Protein AF-A0A8J9SN87-F1 (afdb_monomer)

Nearest PDB structures (foldseek):
  5gtm-assembly2_B  TM=3.147E-01  e=4.639E+00  Homo sapiens

Secondary structure (DSSP, 8-state):
-HHHHHHHHHHHHHHHHHHHHHHHHHHHHHHHHHHHHHS-HHHHHHHS--HHHHHHHHHHTT--HHHHHHHHHHHHHHHTHHHHHHHHHHHHHHHHHHHHHHHHHHHHHHHHHT------HHHHHHHHHHHHHHHHHHHHHHHHHHHHHHHHHHHH-TTHHHHHHHHHHHHHHHHHHHHHHHT--

Foldseek 3Di:
DVVVVVVVCVVVVVVVVVVLVVQLVVQLVVVLVVCVVVDDPVLSCLQQPDQLVVQVVCVVVVDDLLVSLVVLLSSLLNPCVSSLVSSLVSVLVVLVVVLVVVVVVVVVVCVVVVDPDPPPVVVSVVLSVVLSVLSNVLSVQLSNQLSNQLSVLSSVPRRVRSVVRSVVRNVVSCVVSVVVNVPRD

pLDDT: mean 88.78, std 11.04, range [32.28, 97.31]

Organism: Phaeodactylum tricornutum (NCBI:txid2850)

Mean predicted aligned error: 6.35 Å

Solvent-accessible surface area (backbone atoms only — not comparable to full-atom values): 9408 Å² total; per-residue (Å²): 113,72,64,57,61,53,53,72,50,39,62,61,52,51,52,50,50,52,52,49,52,50,50,27,51,52,42,28,51,53,48,53,58,49,39,68,75,73,49,55,72,69,60,46,50,45,36,70,41,57,64,39,60,51,34,43,51,48,51,70,74,66,50,56,53,68,63,50,19,60,50,32,30,59,48,41,38,38,29,42,43,53,53,50,54,18,44,49,50,50,51,48,50,51,51,53,51,52,48,52,54,49,52,53,54,50,53,55,52,35,65,73,65,73,52,89,68,78,74,57,59,68,61,51,51,51,50,52,49,53,53,50,52,51,50,52,49,42,52,50,43,20,48,51,34,14,8,51,20,18,12,56,16,25,58,78,32,53,16,68,26,19,54,53,20,18,54,51,20,27,53,51,28,49,65,60,34,51,62,63,61,70,7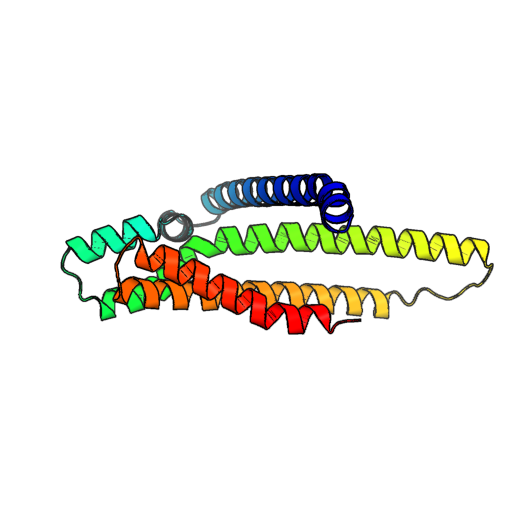2,58,131

Structure (mmCIF, N/CA/C/O backbone):
data_AF-A0A8J9SN87-F1
#
_entry.id   AF-A0A8J9SN87-F1
#
loop_
_atom_site.group_PDB
_atom_site.id
_atom_site.type_symbol
_atom_site.label_atom_id
_atom_site.label_alt_id
_atom_site.label_comp_id
_atom_site.label_asym_id
_atom_site.label_entity_id
_atom_site.label_seq_id
_atom_site.pdbx_PDB_ins_code
_atom_site.Cartn_x
_atom_site.Cartn_y
_atom_site.Cartn_z
_atom_site.occupancy
_atom_site.B_iso_or_equiv
_atom_site.auth_seq_id
_atom_site.auth_comp_id
_atom_site.auth_asym_id
_atom_site.auth_atom_id
_atom_site.pdbx_PDB_model_num
ATOM 1 N N . LYS A 1 1 ? -15.976 6.355 -32.188 1.00 66.12 1 LYS A N 1
ATOM 2 C CA . LYS A 1 1 ? -14.559 6.571 -32.580 1.00 66.12 1 LYS A CA 1
ATOM 3 C C . LYS A 1 1 ? -13.609 6.736 -31.389 1.00 66.12 1 LYS A C 1
ATOM 5 O O . LYS A 1 1 ? -12.643 5.991 -31.332 1.00 66.12 1 LYS A O 1
ATOM 10 N N . GLU A 1 2 ? -13.815 7.667 -30.446 1.00 75.19 2 GLU A N 1
ATOM 11 C CA . GLU A 1 2 ? -12.929 7.765 -29.259 1.00 75.19 2 GLU A CA 1
ATOM 12 C C . GLU A 1 2 ? -13.144 6.610 -28.264 1.00 75.19 2 GLU A C 1
ATOM 14 O O . GLU A 1 2 ? -12.185 6.042 -27.746 1.00 75.19 2 GLU A O 1
ATOM 19 N N . TRP A 1 3 ? -14.400 6.204 -28.068 1.00 76.75 3 TRP A N 1
ATOM 20 C CA . TRP A 1 3 ? -14.770 5.057 -27.237 1.00 76.75 3 TRP A CA 1
ATOM 21 C C . TRP A 1 3 ? -14.177 3.736 -27.737 1.00 76.75 3 TRP A C 1
ATOM 23 O O . TRP A 1 3 ? -13.642 2.975 -26.937 1.00 76.75 3 TRP A O 1
ATOM 33 N N . ASP A 1 4 ? -14.163 3.510 -29.050 1.00 78.38 4 ASP A N 1
ATOM 34 C CA . ASP A 1 4 ? -13.608 2.288 -29.651 1.00 78.38 4 ASP A CA 1
ATOM 35 C C . ASP A 1 4 ? -12.100 2.160 -29.376 1.00 78.38 4 ASP A C 1
ATOM 37 O O . ASP A 1 4 ? -11.623 1.102 -28.973 1.00 78.38 4 ASP A O 1
ATOM 41 N N . LYS A 1 5 ? -11.357 3.277 -29.458 1.00 75.25 5 LYS A N 1
ATOM 42 C CA . LYS A 1 5 ? -9.925 3.325 -29.107 1.00 75.25 5 LYS A CA 1
ATOM 43 C C . LYS A 1 5 ? -9.663 3.064 -27.619 1.00 75.25 5 LYS A C 1
ATOM 45 O O . LYS A 1 5 ? -8.617 2.521 -27.264 1.00 75.25 5 LYS A O 1
ATOM 50 N N . ARG A 1 6 ? -10.581 3.459 -26.727 1.00 75.31 6 ARG A N 1
ATOM 51 C CA . ARG A 1 6 ? -10.462 3.175 -25.283 1.00 75.31 6 ARG A CA 1
ATOM 52 C C . ARG A 1 6 ? -10.712 1.695 -24.984 1.00 75.31 6 ARG A C 1
ATOM 54 O O . ARG A 1 6 ? -9.994 1.128 -24.160 1.00 75.31 6 ARG A O 1
ATOM 61 N N . TRP A 1 7 ? -11.665 1.075 -25.680 1.00 86.94 7 TRP A N 1
ATOM 62 C CA . TRP A 1 7 ? -11.978 -0.352 -25.554 1.00 86.94 7 TRP A CA 1
ATOM 63 C C . TRP A 1 7 ? -10.863 -1.262 -26.076 1.00 86.94 7 TRP A C 1
ATOM 65 O O . TRP A 1 7 ? -10.561 -2.275 -25.449 1.00 86.94 7 TRP A O 1
ATOM 75 N N . GLU A 1 8 ? -10.169 -0.865 -27.140 1.00 81.81 8 GLU A N 1
ATOM 76 C CA . GLU A 1 8 ? -9.062 -1.644 -27.715 1.00 81.81 8 GLU A CA 1
ATOM 77 C C . GLU A 1 8 ? -7.894 -1.838 -26.722 1.00 81.81 8 GLU A C 1
ATOM 79 O O . GLU A 1 8 ? -7.254 -2.887 -26.670 1.00 81.81 8 GLU A O 1
ATOM 84 N N . GLY A 1 9 ? -7.658 -0.854 -25.846 1.00 81.81 9 GLY A N 1
ATOM 85 C CA . GLY A 1 9 ? -6.673 -0.947 -24.763 1.00 81.81 9 GLY A CA 1
ATOM 86 C C . GLY A 1 9 ? -7.213 -1.505 -23.441 1.00 81.81 9 GLY A C 1
ATOM 87 O O . GLY A 1 9 ? -6.416 -1.774 -22.535 1.00 81.81 9 GLY A O 1
ATOM 88 N N . PHE A 1 10 ? -8.534 -1.653 -23.300 1.00 90.12 10 PHE A N 1
ATOM 89 C CA . PHE A 1 10 ? -9.182 -2.006 -22.036 1.00 90.12 10 PHE A CA 1
ATOM 90 C C . PHE A 1 10 ? -8.812 -3.417 -21.586 1.00 90.12 10 PHE A C 1
ATOM 92 O O . PHE A 1 10 ? -8.322 -3.581 -20.472 1.00 90.12 10 PHE A O 1
ATOM 99 N N . TYR A 1 11 ? -8.943 -4.415 -22.465 1.00 89.38 11 TYR A N 1
ATOM 100 C CA . TYR A 1 11 ? -8.646 -5.812 -22.128 1.00 89.38 11 TYR A CA 1
ATOM 101 C C . TYR A 1 11 ? -7.212 -6.006 -21.637 1.00 89.38 11 TYR A C 1
ATOM 103 O O . TYR A 1 11 ? -6.985 -6.700 -20.650 1.00 89.38 11 TYR A O 1
ATOM 111 N N . ARG A 1 12 ? -6.246 -5.322 -22.262 1.00 87.38 12 ARG A N 1
ATOM 112 C CA . ARG A 1 12 ? -4.844 -5.353 -21.829 1.00 87.38 12 ARG A CA 1
ATOM 113 C C . ARG A 1 12 ? -4.650 -4.710 -20.455 1.00 87.38 12 ARG A C 1
ATOM 115 O O . ARG A 1 12 ? -3.885 -5.214 -19.640 1.00 87.38 12 ARG A O 1
ATOM 122 N N . LYS A 1 13 ? -5.299 -3.573 -20.189 1.00 88.31 13 LYS A N 1
ATOM 123 C CA . LYS A 1 13 ? -5.219 -2.918 -18.872 1.00 88.31 13 LYS A CA 1
ATOM 124 C C . LYS A 1 13 ? -5.866 -3.783 -17.791 1.00 88.31 13 LYS A C 1
ATOM 126 O O . LYS A 1 13 ? -5.280 -3.942 -16.726 1.00 88.31 13 LYS A O 1
ATOM 131 N N . LEU A 1 14 ? -7.017 -4.378 -18.095 1.00 91.19 14 LEU A N 1
ATOM 132 C CA . LEU A 1 14 ? -7.730 -5.288 -17.207 1.00 91.19 14 LEU A CA 1
ATOM 133 C C . LEU A 1 14 ? -6.891 -6.530 -16.891 1.00 91.19 14 LEU A C 1
ATOM 135 O O . LEU A 1 14 ? -6.734 -6.868 -15.724 1.00 91.19 14 LEU A O 1
ATOM 139 N N . SER A 1 15 ? -6.288 -7.169 -17.897 1.00 92.31 15 SER A N 1
ATOM 140 C CA . SER A 1 15 ? -5.448 -8.351 -17.678 1.00 92.31 15 SER A CA 1
ATOM 141 C C . SER A 1 15 ? -4.226 -8.034 -16.813 1.00 92.31 15 SER A C 1
ATOM 143 O O . SER A 1 15 ? -3.870 -8.819 -15.939 1.00 92.31 15 SER A O 1
ATOM 145 N N . ILE A 1 16 ? -3.600 -6.868 -17.015 1.00 89.38 16 ILE A N 1
ATOM 146 C CA . ILE A 1 16 ? -2.490 -6.405 -16.172 1.00 89.38 16 ILE A CA 1
ATOM 147 C C . ILE A 1 16 ? -2.968 -6.162 -14.738 1.00 89.38 16 ILE A C 1
ATOM 149 O O . ILE A 1 16 ? -2.284 -6.568 -13.803 1.00 89.38 16 ILE A O 1
ATOM 153 N N . ALA A 1 17 ? -4.121 -5.517 -14.552 1.00 89.38 17 ALA A N 1
ATOM 154 C CA . ALA A 1 17 ? -4.680 -5.262 -13.228 1.00 89.38 17 ALA A CA 1
ATOM 155 C C . ALA A 1 17 ? -4.995 -6.569 -12.482 1.00 89.38 17 ALA A C 1
ATOM 157 O O . ALA A 1 17 ? -4.603 -6.714 -11.328 1.00 89.38 17 ALA A O 1
ATOM 158 N N . LEU A 1 18 ? -5.609 -7.546 -13.157 1.00 93.88 18 LEU A N 1
ATOM 159 C CA . LEU A 1 18 ? -5.895 -8.865 -12.587 1.00 93.88 18 LEU A CA 1
ATOM 160 C C . LEU A 1 18 ? -4.616 -9.616 -12.212 1.00 93.88 18 LEU A C 1
ATOM 162 O O . LEU A 1 18 ? -4.512 -10.148 -11.110 1.00 93.88 18 LEU A O 1
ATOM 166 N N . LEU A 1 19 ? -3.614 -9.627 -13.096 1.00 94.38 19 LEU A N 1
ATOM 167 C CA . LEU A 1 19 ? -2.342 -10.287 -12.811 1.00 94.38 19 LEU A CA 1
ATOM 168 C C . LEU A 1 19 ? -1.640 -9.652 -11.605 1.00 94.38 19 LEU A C 1
ATOM 170 O O . LEU A 1 19 ? -1.141 -10.368 -10.741 1.00 94.38 19 LEU A O 1
ATOM 174 N N . LYS A 1 20 ? -1.635 -8.316 -11.526 1.00 92.81 20 LYS A N 1
ATOM 175 C CA . LYS A 1 20 ? -1.099 -7.584 -10.373 1.00 92.81 20 LYS A CA 1
ATOM 176 C C . LYS A 1 20 ? -1.848 -7.940 -9.092 1.00 92.81 20 LYS A C 1
ATOM 178 O O . LYS A 1 20 ? -1.206 -8.290 -8.111 1.00 92.81 20 LYS A O 1
ATOM 183 N N . TYR A 1 21 ? -3.178 -7.911 -9.120 1.00 93.75 21 TYR A N 1
ATOM 184 C CA . TYR A 1 21 ? -4.015 -8.266 -7.975 1.00 93.75 21 TYR A CA 1
ATOM 185 C C . TYR A 1 21 ? -3.713 -9.679 -7.454 1.00 93.75 21 TYR A C 1
ATOM 187 O O . TYR A 1 21 ? -3.519 -9.876 -6.253 1.00 93.75 21 TYR A O 1
ATOM 195 N N . HIS A 1 22 ? -3.592 -10.662 -8.352 1.00 96.88 22 HIS A N 1
ATOM 196 C CA . HIS A 1 22 ? -3.243 -12.028 -7.967 1.00 96.88 22 HIS A CA 1
ATOM 197 C C . HIS A 1 22 ? -1.810 -12.152 -7.445 1.00 96.88 22 HIS A C 1
ATOM 199 O O . HIS A 1 22 ? -1.592 -12.873 -6.474 1.00 96.88 22 HIS A O 1
ATOM 205 N N . ALA A 1 23 ? -0.848 -11.444 -8.043 1.00 96.94 23 ALA A N 1
ATOM 206 C CA . ALA A 1 23 ? 0.530 -11.430 -7.561 1.00 96.94 23 ALA A CA 1
ATOM 207 C C . ALA A 1 23 ? 0.616 -10.869 -6.135 1.00 96.94 23 ALA A C 1
ATOM 209 O O . ALA A 1 23 ? 1.204 -11.511 -5.270 1.00 96.94 23 ALA A O 1
ATOM 210 N N . ILE A 1 24 ? -0.038 -9.732 -5.871 1.00 96.00 24 ILE A N 1
ATOM 211 C CA . ILE A 1 24 ? -0.096 -9.117 -4.537 1.00 96.00 24 ILE A CA 1
ATOM 212 C C . ILE A 1 24 ? -0.745 -10.078 -3.544 1.00 96.00 24 ILE A C 1
ATOM 214 O O . ILE A 1 24 ? -0.188 -10.326 -2.480 1.00 96.00 24 ILE A O 1
ATOM 218 N N . THR A 1 25 ? -1.877 -10.681 -3.914 1.00 95.69 25 THR A N 1
ATOM 219 C CA . THR A 1 25 ? -2.578 -11.648 -3.059 1.00 95.69 25 THR A CA 1
ATOM 220 C C . THR A 1 25 ? -1.696 -12.855 -2.720 1.00 95.69 25 THR A C 1
ATOM 222 O O . THR A 1 25 ? -1.625 -13.257 -1.563 1.00 95.69 25 THR A O 1
ATOM 225 N N . LEU A 1 26 ? -0.991 -13.428 -3.703 1.00 97.31 26 LEU A N 1
ATOM 226 C CA . LEU A 1 26 ? -0.080 -14.554 -3.482 1.00 97.31 26 LEU A CA 1
ATOM 227 C C . LEU A 1 26 ? 1.082 -14.160 -2.558 1.00 97.31 26 LEU A C 1
ATOM 229 O O . LEU A 1 26 ? 1.410 -14.903 -1.634 1.00 97.31 26 LEU A O 1
ATOM 233 N N . THR A 1 27 ? 1.687 -12.990 -2.781 1.00 97.25 27 THR A N 1
ATOM 234 C CA . THR A 1 27 ? 2.773 -12.471 -1.939 1.00 97.25 27 THR A CA 1
ATOM 235 C C . THR A 1 27 ? 2.297 -12.190 -0.517 1.00 97.25 27 THR A C 1
ATOM 237 O O . THR A 1 27 ? 2.996 -12.537 0.429 1.00 97.25 27 THR A O 1
ATOM 240 N N . MET A 1 28 ? 1.091 -11.646 -0.350 1.00 96.44 28 MET A N 1
ATOM 241 C CA . MET A 1 28 ? 0.463 -11.437 0.955 1.00 96.44 28 MET A CA 1
ATOM 242 C C . MET A 1 28 ? 0.307 -12.764 1.707 1.00 96.44 28 MET A C 1
ATOM 244 O O . MET A 1 28 ? 0.765 -12.867 2.839 1.00 96.44 28 MET A O 1
ATOM 248 N N . ARG A 1 29 ? -0.224 -13.813 1.059 1.00 96.19 29 ARG A N 1
ATOM 249 C CA . ARG A 1 29 ? -0.321 -15.157 1.665 1.00 96.19 29 ARG A CA 1
ATOM 250 C C . ARG A 1 29 ? 1.043 -15.750 2.017 1.00 96.19 29 ARG A C 1
ATOM 252 O O . ARG A 1 29 ? 1.184 -16.391 3.054 1.00 96.19 29 ARG A O 1
ATOM 259 N N . ALA A 1 30 ? 2.060 -15.526 1.185 1.00 96.56 30 ALA A N 1
ATOM 260 C CA . ALA A 1 30 ? 3.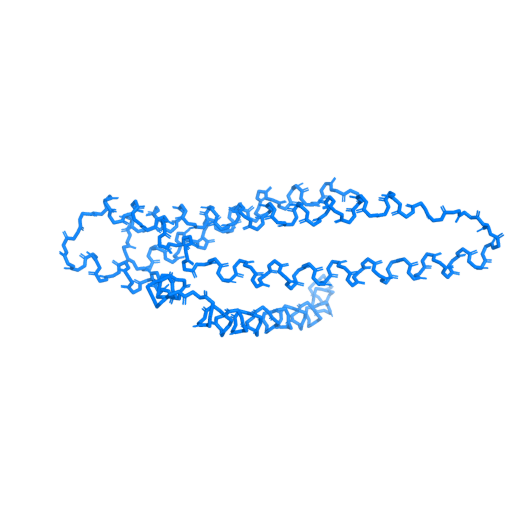422 -15.954 1.493 1.00 96.56 30 ALA A CA 1
ATOM 261 C C . ALA A 1 30 ? 3.986 -15.220 2.722 1.00 96.56 30 ALA A C 1
ATOM 263 O O . ALA A 1 30 ? 4.640 -15.839 3.558 1.00 96.56 30 ALA A O 1
ATOM 264 N N . TYR A 1 31 ? 3.708 -13.922 2.863 1.00 96.19 31 TYR A N 1
ATOM 265 C CA . TYR A 1 31 ? 4.114 -13.138 4.028 1.00 96.19 31 TYR A CA 1
ATOM 266 C C . TYR A 1 31 ? 3.354 -13.506 5.296 1.00 96.19 31 TYR A C 1
ATOM 268 O O . TYR A 1 31 ? 3.989 -13.582 6.339 1.00 96.19 31 TYR A O 1
ATOM 276 N N . GLU A 1 32 ? 2.059 -13.811 5.220 1.00 94.00 32 GLU A N 1
ATOM 277 C CA . GLU A 1 32 ? 1.310 -14.383 6.347 1.00 94.00 32 GLU A CA 1
ATOM 278 C C . GLU A 1 32 ? 1.949 -15.697 6.817 1.00 94.00 32 GLU A C 1
ATOM 280 O O . GLU A 1 32 ? 2.218 -15.861 8.005 1.00 94.00 32 GLU A O 1
ATOM 285 N N . TYR A 1 33 ? 2.274 -16.598 5.884 1.00 94.94 33 TYR A N 1
ATOM 286 C CA . TYR A 1 33 ? 2.941 -17.863 6.203 1.00 94.94 33 TYR A CA 1
ATOM 287 C C . TYR A 1 33 ? 4.330 -17.660 6.829 1.00 94.94 33 TYR A C 1
ATOM 289 O O . TYR A 1 33 ? 4.699 -18.353 7.775 1.00 94.94 33 TYR A O 1
ATOM 297 N N . MET A 1 34 ? 5.114 -16.702 6.325 1.00 94.44 34 MET A N 1
ATOM 298 C CA . MET A 1 34 ? 6.410 -16.357 6.918 1.00 94.44 34 MET A CA 1
ATOM 299 C C . MET A 1 34 ? 6.251 -15.732 8.309 1.00 94.44 34 MET A C 1
ATOM 301 O O . MET A 1 34 ? 6.975 -16.107 9.229 1.00 94.44 34 MET A O 1
ATOM 305 N N . ALA A 1 35 ? 5.303 -14.809 8.476 1.00 92.56 35 ALA A N 1
ATOM 306 C CA . ALA A 1 35 ? 5.017 -14.156 9.747 1.00 92.56 35 ALA A CA 1
ATOM 307 C C . ALA A 1 35 ? 4.620 -15.185 10.813 1.00 92.56 35 ALA A C 1
ATOM 309 O O . ALA A 1 35 ? 5.188 -15.164 11.899 1.00 92.56 35 ALA A O 1
ATOM 310 N N . GLU A 1 36 ? 3.779 -16.164 10.473 1.00 93.75 36 GLU A N 1
ATOM 311 C CA . GLU A 1 36 ? 3.401 -17.264 11.371 1.00 93.75 36 GLU A CA 1
ATOM 312 C C . GLU A 1 36 ? 4.615 -18.006 11.966 1.00 93.75 36 GLU A C 1
ATOM 314 O O . GLU A 1 36 ? 4.549 -18.517 13.082 1.00 93.75 36 GLU A O 1
ATOM 319 N N . LYS A 1 37 ? 5.739 -18.079 11.238 1.00 93.88 37 LYS A N 1
ATOM 320 C CA . LYS A 1 37 ? 6.969 -18.737 11.713 1.00 93.88 37 LYS A CA 1
ATOM 321 C C . LYS A 1 37 ? 7.950 -17.792 12.403 1.00 93.88 37 LYS A C 1
ATOM 323 O O . LYS A 1 37 ? 8.815 -18.266 13.137 1.00 93.88 37 LYS A O 1
ATOM 328 N N . CYS A 1 38 ? 7.863 -16.491 12.141 1.00 93.56 38 CYS A N 1
ATOM 329 C CA . CYS A 1 38 ? 8.850 -15.508 12.586 1.00 93.56 38 CYS A CA 1
ATOM 330 C C . CYS A 1 38 ? 8.382 -14.634 13.753 1.00 93.56 38 CYS A C 1
ATOM 332 O O . CYS A 1 38 ? 9.234 -14.111 14.471 1.00 93.56 38 CYS A O 1
ATOM 334 N N . VAL A 1 39 ? 7.073 -14.445 13.934 1.00 92.50 39 VAL A N 1
ATOM 335 C CA . VAL A 1 39 ? 6.513 -13.600 14.995 1.00 92.50 39 VAL A CA 1
ATOM 336 C C . VAL A 1 39 ? 5.693 -14.409 15.994 1.00 92.50 39 VAL A C 1
ATOM 338 O O . VAL A 1 39 ? 5.264 -15.529 15.729 1.00 92.50 39 VAL A O 1
ATOM 341 N N . ASP A 1 40 ? 5.497 -13.839 17.177 1.00 94.00 40 ASP A N 1
ATOM 342 C CA . ASP A 1 40 ? 4.629 -14.395 18.202 1.00 94.00 40 ASP A CA 1
ATOM 343 C C . ASP A 1 40 ? 3.151 -14.337 17.784 1.00 94.00 40 ASP A C 1
ATOM 345 O O . ASP A 1 40 ? 2.731 -13.498 16.984 1.00 94.00 40 ASP A O 1
ATOM 349 N N . LEU A 1 41 ? 2.344 -15.220 18.377 1.00 90.94 41 LEU A N 1
ATOM 350 C CA . LEU A 1 41 ? 0.920 -15.355 18.063 1.00 90.94 41 LEU A CA 1
ATOM 351 C C . LEU A 1 41 ? 0.146 -14.034 18.223 1.00 90.94 41 LEU A C 1
ATOM 353 O O . LEU A 1 41 ? -0.761 -13.758 17.445 1.00 90.94 41 LEU A O 1
ATOM 357 N N . PHE A 1 42 ? 0.515 -13.204 19.202 1.00 90.25 42 PHE A N 1
ATOM 358 C CA . PHE A 1 42 ? -0.158 -11.932 19.462 1.00 90.25 42 PHE A CA 1
ATOM 359 C C . PHE A 1 42 ? 0.159 -10.876 18.397 1.00 90.25 42 PHE A C 1
ATOM 361 O O . PHE A 1 42 ? -0.728 -10.134 17.975 1.00 90.25 42 PHE A O 1
ATOM 368 N N . THR A 1 43 ? 1.403 -10.817 17.921 1.00 90.62 43 THR A N 1
ATOM 369 C CA . THR A 1 43 ? 1.755 -9.964 16.778 1.00 90.62 43 THR A CA 1
ATOM 370 C C . THR A 1 43 ? 1.092 -10.460 15.497 1.00 90.62 43 THR A C 1
ATOM 372 O O . THR A 1 43 ? 0.581 -9.641 14.736 1.00 90.62 43 THR A O 1
ATOM 375 N N . MET A 1 44 ? 1.037 -11.777 15.273 1.00 92.00 44 MET A N 1
ATOM 376 C CA . MET A 1 44 ? 0.352 -12.346 14.108 1.00 92.00 44 MET A CA 1
ATOM 377 C C . MET A 1 44 ? -1.130 -11.954 14.081 1.00 92.00 44 MET A C 1
ATOM 379 O O . MET A 1 44 ? -1.602 -11.447 13.068 1.00 92.00 44 MET A O 1
ATOM 383 N N . ASP A 1 45 ? -1.829 -12.087 15.212 1.00 92.50 45 ASP A N 1
ATOM 384 C CA . ASP A 1 45 ? -3.242 -11.709 15.331 1.00 92.50 45 ASP A CA 1
ATOM 385 C C . ASP A 1 45 ? -3.475 -10.232 14.977 1.00 92.50 45 ASP A C 1
ATOM 387 O O . ASP A 1 45 ? -4.383 -9.908 14.214 1.00 92.50 45 ASP A O 1
ATOM 391 N N . LYS A 1 46 ? -2.589 -9.330 15.426 1.00 92.88 46 LYS A N 1
ATOM 392 C CA . LYS A 1 46 ? -2.643 -7.902 15.065 1.00 92.88 46 LYS A CA 1
ATOM 393 C C . LYS A 1 46 ? -2.429 -7.636 13.577 1.00 92.88 46 LYS A C 1
ATOM 395 O O . LYS A 1 46 ? -3.017 -6.694 13.049 1.00 92.88 46 LYS A O 1
ATOM 400 N N . LEU A 1 47 ? -1.560 -8.405 12.923 1.00 92.94 47 LEU A N 1
ATOM 401 C CA . LEU A 1 47 ? -1.243 -8.235 11.503 1.00 92.94 47 LEU A CA 1
ATOM 402 C C . LEU A 1 47 ? -2.347 -8.767 10.585 1.00 92.94 47 LEU A C 1
ATOM 404 O O . LEU A 1 47 ? -2.488 -8.275 9.471 1.00 92.94 47 LEU A O 1
ATOM 408 N N . THR A 1 48 ? -3.127 -9.748 11.042 1.00 92.19 48 THR A N 1
ATOM 409 C CA . THR A 1 48 ? -4.231 -10.353 10.275 1.00 92.19 48 THR A CA 1
ATOM 410 C C . THR A 1 48 ? -5.615 -9.903 10.739 1.00 92.19 48 THR A C 1
ATOM 412 O O . THR A 1 48 ? -6.625 -10.489 10.348 1.00 92.19 48 THR A O 1
ATOM 415 N N . LEU A 1 49 ? -5.675 -8.892 11.603 1.00 93.69 49 LEU A N 1
ATOM 416 C CA . LEU A 1 49 ? -6.909 -8.448 12.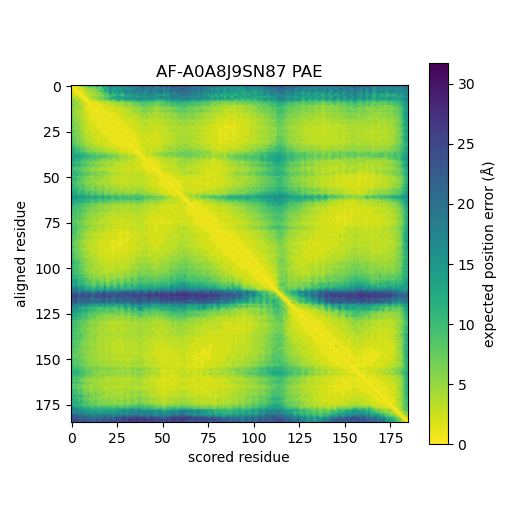231 1.00 93.69 49 LEU A CA 1
ATOM 417 C C . LEU A 1 49 ? -7.874 -7.830 11.208 1.00 93.69 49 LEU A C 1
ATOM 419 O O . LEU A 1 49 ? -7.514 -6.913 10.472 1.00 93.69 49 LEU A O 1
ATOM 423 N N . ASP A 1 50 ? -9.135 -8.261 11.216 1.00 94.88 50 ASP A N 1
ATOM 424 C CA . ASP A 1 50 ? -10.182 -7.608 10.427 1.00 94.88 50 ASP A CA 1
ATOM 425 C C . ASP A 1 50 ? -10.621 -6.299 11.106 1.00 94.88 50 ASP A C 1
ATOM 427 O O . ASP A 1 50 ? -11.232 -6.290 12.180 1.00 94.88 50 ASP A O 1
ATOM 431 N N . ILE A 1 51 ? -10.314 -5.174 10.454 1.00 94.94 51 ILE A N 1
ATOM 432 C CA . ILE A 1 51 ? -10.595 -3.824 10.957 1.00 94.94 51 ILE A CA 1
ATOM 433 C C . ILE A 1 51 ? -12.096 -3.533 11.105 1.00 94.94 51 ILE A C 1
ATOM 435 O O . ILE A 1 51 ? -12.489 -2.756 11.978 1.00 94.94 51 ILE A O 1
ATOM 439 N N . VAL A 1 52 ? -12.947 -4.133 10.266 1.00 95.75 52 VAL A N 1
ATOM 440 C CA . VAL A 1 52 ? -14.400 -3.909 10.271 1.00 95.75 52 VAL A CA 1
ATOM 441 C C . VAL A 1 52 ? -15.014 -4.640 11.450 1.00 95.75 52 VAL A C 1
ATOM 443 O O . VAL A 1 52 ? -15.789 -4.063 12.220 1.00 95.75 52 VAL A O 1
ATOM 446 N N . ASP A 1 53 ? -14.633 -5.901 11.608 1.00 94.94 53 ASP A N 1
ATOM 447 C CA . ASP A 1 53 ? -15.072 -6.746 12.707 1.00 94.94 53 ASP A CA 1
ATOM 448 C C . ASP A 1 53 ? -14.581 -6.213 14.053 1.00 94.94 53 ASP A C 1
ATOM 450 O O . ASP A 1 53 ? -15.371 -6.108 14.997 1.00 94.94 53 ASP A O 1
ATOM 454 N N . TYR A 1 54 ? -13.314 -5.798 14.135 1.00 95.38 54 TYR A N 1
ATOM 455 C CA . TYR A 1 54 ? -12.747 -5.209 15.345 1.00 95.38 54 TYR A CA 1
ATOM 456 C C . TYR A 1 54 ? -13.505 -3.945 15.771 1.00 95.38 54 TYR A C 1
ATOM 458 O O . TYR A 1 54 ? -13.896 -3.829 16.938 1.00 95.38 54 TYR A O 1
ATOM 466 N N . ALA A 1 55 ? -13.774 -3.027 14.833 1.00 94.50 55 ALA A N 1
ATOM 467 C CA . ALA A 1 55 ? -14.508 -1.794 15.110 1.00 94.50 55 ALA A CA 1
ATOM 468 C C . ALA A 1 55 ? -15.957 -2.062 15.551 1.00 94.50 55 ALA A C 1
ATOM 470 O O . ALA A 1 55 ? -16.454 -1.425 16.483 1.00 94.50 55 ALA A O 1
ATOM 471 N N . ASN A 1 56 ? -16.639 -3.023 14.918 1.00 95.00 56 ASN A N 1
ATOM 472 C CA . ASN A 1 56 ? -18.004 -3.398 15.285 1.00 95.00 56 ASN A CA 1
ATOM 473 C C . ASN A 1 56 ? -18.086 -4.009 16.690 1.00 95.00 56 ASN A C 1
ATOM 475 O O . ASN A 1 56 ? -19.015 -3.689 17.431 1.00 95.00 56 ASN A O 1
ATOM 479 N N . ARG A 1 57 ? -17.138 -4.879 17.063 1.00 94.69 57 ARG A N 1
ATOM 480 C CA . ARG A 1 57 ? -17.115 -5.534 18.383 1.00 94.69 57 ARG A CA 1
ATOM 481 C C . ARG A 1 57 ? -16.907 -4.515 19.499 1.00 94.69 57 ARG A C 1
ATOM 483 O O . ARG A 1 57 ? -17.777 -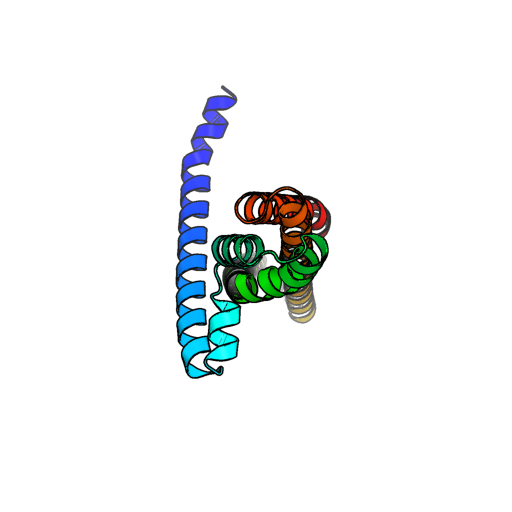4.362 20.347 1.00 94.69 57 ARG A O 1
ATOM 490 N N . HIS A 1 58 ? -15.856 -3.707 19.405 1.00 93.19 58 HIS A N 1
ATOM 491 C CA . HIS A 1 58 ? -15.542 -2.727 20.446 1.00 93.19 58 HIS A CA 1
ATOM 492 C C . HIS A 1 58 ? -16.583 -1.605 20.551 1.00 93.19 58 HIS A C 1
ATOM 494 O O . HIS A 1 58 ? -16.816 -1.078 21.636 1.00 93.19 58 HIS A O 1
ATOM 500 N N . SER A 1 59 ? -17.263 -1.256 19.453 1.00 93.31 59 SER A N 1
ATOM 501 C CA . SER A 1 59 ? -18.403 -0.337 19.526 1.00 93.31 59 SER A CA 1
ATOM 502 C C . SER A 1 59 ? -19.617 -0.953 20.229 1.00 93.31 59 SER A C 1
ATOM 504 O O . SER A 1 59 ? -20.372 -0.213 20.858 1.00 93.31 59 SER A O 1
ATOM 506 N N . ARG A 1 60 ? -19.844 -2.269 20.106 1.00 92.81 60 ARG A N 1
ATOM 507 C CA . ARG A 1 60 ? -20.930 -2.979 20.807 1.00 92.81 60 ARG A CA 1
ATOM 508 C C . ARG A 1 60 ? -20.635 -3.156 22.290 1.00 92.81 60 ARG A C 1
ATOM 510 O O . ARG A 1 60 ? -21.564 -3.087 23.085 1.00 92.81 60 ARG A O 1
ATOM 517 N N . ASP A 1 61 ? -19.361 -3.275 22.648 1.00 93.62 61 ASP A N 1
ATOM 518 C CA . ASP A 1 61 ? -18.894 -3.326 24.039 1.00 93.62 61 ASP A CA 1
ATOM 519 C C . ASP A 1 61 ? -19.048 -1.977 24.775 1.00 93.62 61 ASP A C 1
ATOM 521 O O . ASP A 1 61 ? -18.674 -1.847 25.938 1.00 93.62 61 ASP A O 1
ATOM 525 N N . GLY A 1 62 ? -19.616 -0.959 24.114 1.00 90.38 62 GLY A N 1
ATOM 526 C CA . GLY A 1 62 ? -19.923 0.341 24.709 1.00 90.38 62 GLY A CA 1
ATOM 527 C C . GLY A 1 62 ? -18.729 1.289 24.784 1.00 90.38 62 GLY A C 1
ATOM 528 O O . GLY A 1 62 ? -18.792 2.293 25.493 1.00 90.38 62 GLY A O 1
ATOM 529 N N . LYS A 1 63 ? -17.640 0.994 24.063 1.00 91.75 63 LYS A N 1
ATOM 530 C CA . LYS A 1 63 ? -16.453 1.849 24.031 1.00 91.75 63 LYS A CA 1
ATOM 531 C C . LYS A 1 63 ? -16.777 3.211 23.425 1.00 91.75 63 LYS A C 1
ATOM 533 O O . LYS A 1 63 ? -17.501 3.306 22.431 1.00 91.75 63 LYS A O 1
ATOM 538 N N . ASP A 1 64 ? -16.206 4.264 24.006 1.00 94.31 64 ASP A N 1
ATOM 539 C CA . ASP A 1 64 ? -16.375 5.611 23.476 1.00 94.31 64 ASP A CA 1
ATOM 540 C C . ASP A 1 64 ? -15.817 5.720 22.048 1.00 94.31 64 ASP A C 1
ATOM 542 O O . ASP A 1 64 ? -14.761 5.168 21.717 1.00 94.31 64 ASP A O 1
ATOM 546 N N . LYS A 1 65 ? -16.528 6.459 21.190 1.00 91.69 65 LYS A N 1
ATOM 547 C CA . LYS A 1 65 ? -16.191 6.569 19.767 1.00 91.69 65 LYS A CA 1
ATOM 548 C C . LYS A 1 65 ? -14.832 7.223 19.539 1.00 91.69 65 LYS A C 1
ATOM 550 O O . LYS A 1 65 ? -14.143 6.834 18.599 1.00 91.69 65 LYS A O 1
ATOM 555 N N . GLN A 1 66 ? -14.444 8.204 20.359 1.00 94.06 66 GLN A N 1
ATOM 556 C CA . GLN A 1 66 ? -13.163 8.893 20.188 1.00 94.06 66 GLN A CA 1
ATOM 557 C C . GLN A 1 66 ? -12.003 7.983 20.577 1.00 94.06 66 GLN A C 1
ATOM 559 O O . GLN A 1 66 ? -11.026 7.888 19.836 1.00 94.06 66 GLN A O 1
ATOM 564 N N . GLN A 1 67 ? -12.143 7.267 21.693 1.00 94.94 67 GLN A N 1
ATOM 565 C CA . GLN A 1 67 ? -11.154 6.280 22.124 1.00 94.94 67 GLN A CA 1
ATOM 566 C C . GLN A 1 67 ? -11.008 5.155 21.095 1.00 94.94 67 GLN A C 1
ATOM 568 O O . GLN A 1 67 ? -9.892 4.810 20.710 1.00 94.94 67 GLN A O 1
ATOM 573 N N . LEU A 1 68 ? -12.129 4.634 20.584 1.00 94.81 68 LEU A N 1
ATOM 574 C CA . LEU A 1 68 ? -12.115 3.622 19.533 1.00 94.81 68 LEU A CA 1
ATOM 575 C C . LEU A 1 68 ? -11.422 4.141 18.267 1.00 94.81 68 LEU A C 1
ATOM 577 O O . LEU A 1 68 ? -10.567 3.456 17.720 1.00 94.81 68 LEU A O 1
ATOM 581 N N . ALA A 1 69 ? -11.727 5.361 17.818 1.00 95.38 69 ALA A N 1
ATOM 582 C CA . ALA A 1 69 ? -11.084 5.943 16.643 1.00 95.38 69 ALA A CA 1
ATOM 583 C C . ALA A 1 69 ? -9.562 6.089 16.806 1.00 95.38 69 ALA A C 1
ATOM 585 O O . ALA A 1 69 ? -8.824 5.782 15.873 1.00 95.38 69 ALA A O 1
ATOM 586 N N . GLN A 1 70 ? -9.081 6.508 17.980 1.00 95.62 70 GLN A N 1
ATOM 587 C CA . GLN A 1 70 ? -7.642 6.601 18.255 1.00 95.62 70 GLN A CA 1
ATOM 588 C C . GLN A 1 70 ? -6.955 5.233 18.173 1.00 95.62 70 GLN A C 1
ATOM 590 O O . GLN A 1 70 ? -5.898 5.107 17.555 1.00 95.62 70 GLN A O 1
ATOM 595 N N . GLU A 1 71 ? -7.573 4.190 18.727 1.00 95.44 71 GLU A N 1
ATOM 596 C CA . GLU A 1 71 ? -7.058 2.821 18.618 1.00 95.44 71 GLU A CA 1
ATOM 597 C C . GLU A 1 71 ? -7.084 2.298 17.183 1.00 95.44 71 GLU A C 1
ATOM 599 O O . GLU A 1 71 ? -6.148 1.616 16.754 1.00 95.44 71 GLU A O 1
ATOM 604 N N . MET A 1 72 ? -8.113 2.671 16.415 1.00 95.56 72 MET A N 1
ATOM 605 C CA . MET A 1 72 ? -8.250 2.264 15.021 1.00 95.56 72 MET A CA 1
ATOM 606 C C . MET A 1 72 ? -7.099 2.746 14.138 1.00 95.56 72 MET A C 1
ATOM 608 O O . MET A 1 72 ? -6.848 2.105 13.124 1.00 95.56 72 MET A O 1
ATOM 612 N N . ILE A 1 73 ? -6.350 3.789 14.515 1.00 96.31 73 ILE A N 1
ATOM 613 C CA . ILE A 1 73 ? -5.136 4.187 13.783 1.00 96.31 73 ILE A CA 1
ATOM 614 C C . ILE A 1 73 ? -4.109 3.048 13.818 1.00 96.31 73 ILE A C 1
ATOM 616 O O . ILE A 1 73 ? -3.638 2.597 12.777 1.00 96.31 73 ILE A O 1
ATOM 620 N N . SER A 1 74 ? -3.793 2.547 15.014 1.00 96.31 74 SER A N 1
ATOM 621 C CA . SER A 1 74 ? -2.815 1.467 15.195 1.00 96.31 74 SER A CA 1
ATOM 622 C C . SER A 1 74 ? -3.331 0.141 14.635 1.00 96.31 74 SER A C 1
ATOM 624 O O . SER A 1 74 ? -2.587 -0.598 13.993 1.00 96.31 74 SER A O 1
ATOM 626 N N . VAL A 1 75 ? -4.621 -0.149 14.821 1.00 95.62 75 VAL A N 1
ATOM 627 C CA . VAL A 1 75 ? -5.251 -1.360 14.275 1.00 95.62 75 VAL A CA 1
ATOM 628 C C . VAL A 1 75 ? -5.214 -1.355 12.749 1.00 95.62 75 VAL A C 1
ATOM 630 O O . VAL A 1 75 ? -4.725 -2.315 12.163 1.00 95.62 75 VAL A O 1
ATOM 633 N N . CYS A 1 76 ? -5.646 -0.269 12.098 1.00 96.06 76 CYS A N 1
ATOM 634 C CA . CYS A 1 76 ? -5.593 -0.163 10.640 1.00 96.06 76 CYS A CA 1
ATOM 635 C C . CYS A 1 76 ? -4.157 -0.226 10.117 1.00 96.06 76 CYS A C 1
ATOM 637 O O . CYS A 1 76 ? -3.923 -0.852 9.087 1.00 96.06 76 CYS A O 1
ATOM 639 N N . TRP A 1 77 ? -3.202 0.391 10.818 1.00 96.06 77 TRP A N 1
ATOM 640 C CA . TRP A 1 77 ? -1.791 0.331 10.444 1.00 96.06 77 TRP A CA 1
ATOM 641 C C . TRP A 1 77 ? -1.260 -1.106 10.457 1.00 96.06 77 TRP A C 1
ATOM 643 O O . TRP A 1 77 ? -0.698 -1.564 9.465 1.00 96.06 77 TRP A O 1
ATOM 653 N N . ASN A 1 78 ? -1.465 -1.836 11.558 1.00 95.56 78 ASN A N 1
ATOM 654 C CA . ASN A 1 78 ? -0.951 -3.199 11.707 1.00 95.56 78 ASN A CA 1
ATOM 655 C C . ASN A 1 78 ? -1.655 -4.180 10.762 1.00 95.56 78 ASN A C 1
ATOM 657 O O . ASN A 1 78 ? -0.977 -4.929 10.061 1.00 95.56 78 ASN A O 1
ATOM 661 N N . ALA A 1 79 ? -2.986 -4.116 10.676 1.00 93.94 79 ALA A N 1
ATOM 662 C CA . ALA A 1 79 ? -3.788 -5.000 9.831 1.00 93.94 79 ALA A CA 1
ATOM 663 C C . ALA A 1 79 ? -3.460 -4.875 8.333 1.00 93.94 79 ALA A C 1
ATOM 665 O O . ALA A 1 79 ? -3.611 -5.827 7.574 1.00 93.94 79 ALA A O 1
ATOM 666 N N . ASN A 1 80 ? -2.993 -3.704 7.888 1.00 94.88 80 ASN A N 1
ATOM 667 C CA . ASN A 1 80 ? -2.653 -3.463 6.485 1.00 94.88 80 ASN A CA 1
ATOM 668 C C . ASN A 1 80 ? -1.142 -3.499 6.211 1.00 94.88 80 ASN A C 1
ATOM 670 O O . ASN A 1 80 ? -0.724 -3.313 5.067 1.00 94.88 80 ASN A O 1
ATOM 674 N N . LEU A 1 81 ? -0.305 -3.777 7.217 1.00 95.12 81 LEU A N 1
ATOM 675 C CA . LEU A 1 81 ? 1.149 -3.790 7.051 1.00 95.12 81 LEU A CA 1
ATOM 676 C C . LEU A 1 81 ? 1.611 -4.911 6.111 1.00 95.12 81 LEU A C 1
ATOM 678 O O . LEU A 1 81 ? 2.465 -4.684 5.254 1.00 95.12 81 LEU A O 1
ATOM 682 N N . ILE A 1 82 ? 1.036 -6.113 6.237 1.00 94.56 82 ILE A N 1
ATOM 683 C CA . ILE A 1 82 ? 1.362 -7.239 5.347 1.00 94.56 82 ILE A CA 1
ATOM 684 C C . ILE A 1 82 ? 0.976 -6.901 3.905 1.00 94.56 82 ILE A C 1
ATOM 686 O O . ILE A 1 82 ? 1.775 -7.119 2.992 1.00 94.56 82 ILE A O 1
ATOM 690 N N . TYR A 1 83 ? -0.218 -6.335 3.702 1.00 94.00 83 TYR A N 1
ATOM 691 C CA . TYR A 1 83 ? -0.670 -5.882 2.388 1.00 94.00 83 TYR A CA 1
ATOM 692 C C . TYR A 1 83 ? 0.287 -4.838 1.795 1.00 94.00 83 TYR A C 1
ATOM 694 O O . TYR A 1 83 ? 0.729 -4.999 0.659 1.00 94.00 83 TYR A O 1
ATOM 702 N N . TYR A 1 84 ? 0.684 -3.832 2.582 1.00 93.56 84 TYR A N 1
ATOM 703 C CA . TYR A 1 84 ? 1.664 -2.821 2.180 1.00 93.56 84 TYR A CA 1
ATOM 704 C C . TYR A 1 84 ? 2.990 -3.451 1.729 1.00 93.56 84 TYR A C 1
ATOM 706 O O . TYR A 1 84 ? 3.497 -3.129 0.653 1.00 93.56 84 TYR A O 1
ATOM 714 N N . LEU A 1 85 ? 3.548 -4.374 2.519 1.00 95.00 85 LEU A N 1
ATOM 715 C CA . LEU A 1 85 ? 4.806 -5.039 2.176 1.00 95.00 85 LEU A CA 1
ATOM 716 C C . LEU A 1 85 ? 4.662 -5.865 0.896 1.00 95.00 85 LEU A C 1
ATOM 718 O O . LEU A 1 85 ? 5.559 -5.855 0.052 1.00 95.00 85 LEU A O 1
ATOM 722 N N . ALA A 1 86 ? 3.550 -6.586 0.746 1.00 95.81 86 ALA A N 1
ATOM 723 C CA . ALA A 1 86 ? 3.290 -7.405 -0.429 1.00 95.81 86 ALA A CA 1
ATOM 724 C C . ALA A 1 86 ? 3.172 -6.544 -1.691 1.00 95.81 86 ALA A C 1
ATOM 726 O O . ALA A 1 86 ? 3.818 -6.834 -2.703 1.00 95.81 86 ALA A O 1
ATOM 727 N N . ASP A 1 87 ? 2.404 -5.458 -1.618 1.00 93.12 87 ASP A N 1
ATOM 728 C CA . ASP A 1 87 ? 2.236 -4.532 -2.729 1.00 93.12 87 ASP A CA 1
ATOM 729 C C . ASP A 1 87 ? 3.552 -3.836 -3.106 1.00 93.12 87 ASP A C 1
ATOM 731 O O . ASP A 1 87 ? 3.912 -3.793 -4.289 1.00 93.12 87 ASP A O 1
ATOM 735 N N . PHE A 1 88 ? 4.322 -3.381 -2.110 1.00 94.06 88 PHE A N 1
ATOM 736 C CA . PHE A 1 88 ? 5.655 -2.820 -2.315 1.00 94.06 88 PHE A CA 1
ATOM 737 C C . PHE A 1 88 ? 6.581 -3.814 -3.025 1.00 94.06 88 PHE A C 1
ATOM 739 O O . PHE A 1 88 ? 7.206 -3.459 -4.023 1.00 94.06 88 PHE A O 1
ATOM 746 N N . SER A 1 89 ? 6.641 -5.067 -2.572 1.00 95.88 89 SER A N 1
ATOM 747 C CA . SER A 1 89 ? 7.507 -6.097 -3.157 1.00 95.88 89 SER A CA 1
ATOM 748 C C . SER A 1 89 ? 7.139 -6.437 -4.600 1.00 95.88 89 SER A C 1
ATOM 750 O O . SER A 1 89 ? 8.026 -6.561 -5.449 1.00 95.88 89 SER A O 1
ATOM 752 N N . VAL A 1 90 ? 5.844 -6.537 -4.916 1.00 95.31 90 VAL A N 1
ATOM 753 C CA . VAL A 1 90 ? 5.385 -6.760 -6.295 1.00 95.31 90 VAL A CA 1
ATOM 754 C C . VAL A 1 90 ? 5.752 -5.572 -7.184 1.00 95.31 90 VAL A C 1
ATOM 756 O O . VAL A 1 90 ? 6.301 -5.760 -8.274 1.00 95.31 90 VAL A O 1
ATOM 759 N N . HIS A 1 91 ? 5.513 -4.343 -6.726 1.00 92.25 91 HIS A N 1
ATOM 760 C CA . HIS A 1 91 ? 5.877 -3.147 -7.483 1.00 92.25 91 HIS A CA 1
ATOM 761 C C . HIS A 1 91 ? 7.393 -3.000 -7.645 1.00 92.25 91 HIS A C 1
ATOM 763 O O . HIS A 1 91 ? 7.855 -2.639 -8.729 1.00 92.25 91 HIS A O 1
ATOM 769 N N . GLN A 1 92 ? 8.171 -3.357 -6.625 1.00 93.25 92 GLN A N 1
ATOM 770 C CA . GLN A 1 92 ? 9.625 -3.367 -6.687 1.00 93.25 92 GLN A CA 1
ATOM 771 C C . GLN A 1 92 ? 10.136 -4.399 -7.697 1.00 93.25 92 GLN A C 1
ATOM 773 O O . GLN A 1 92 ? 11.025 -4.090 -8.490 1.00 93.25 92 GLN A O 1
ATOM 778 N N . ALA A 1 93 ? 9.545 -5.596 -7.741 1.00 93.75 93 ALA A N 1
ATOM 779 C CA . ALA A 1 93 ? 9.886 -6.609 -8.737 1.00 93.75 93 ALA A CA 1
ATOM 780 C C . ALA A 1 93 ? 9.595 -6.124 -10.168 1.00 93.75 93 ALA A C 1
ATOM 782 O O . ALA A 1 93 ? 10.434 -6.275 -11.059 1.00 93.75 93 ALA A O 1
ATOM 783 N N . ILE A 1 94 ? 8.443 -5.477 -10.386 1.00 91.81 94 ILE A N 1
ATOM 784 C CA . ILE A 1 94 ? 8.088 -4.867 -11.678 1.00 91.81 94 ILE A CA 1
ATOM 785 C C . ILE A 1 94 ? 9.098 -3.779 -12.061 1.00 91.81 94 ILE A C 1
ATOM 787 O O . ILE A 1 94 ? 9.538 -3.721 -13.211 1.00 91.81 94 ILE A O 1
ATOM 791 N N . LEU A 1 95 ? 9.479 -2.930 -11.107 1.00 89.75 95 LEU A N 1
ATOM 792 C CA . LEU A 1 95 ? 10.414 -1.829 -11.313 1.00 89.75 95 LEU A CA 1
ATOM 793 C C . LEU A 1 95 ? 11.805 -2.349 -11.696 1.00 89.75 95 LEU A C 1
ATOM 795 O O . LEU A 1 95 ? 12.361 -1.917 -12.707 1.00 89.75 95 LEU A O 1
ATOM 799 N N . VAL A 1 96 ? 12.330 -3.331 -10.958 1.00 90.75 96 VAL A N 1
ATOM 800 C CA . VAL A 1 96 ? 13.615 -3.986 -11.251 1.00 90.75 96 VAL A CA 1
ATOM 801 C C . VAL A 1 96 ? 13.582 -4.680 -12.613 1.00 90.75 96 VAL A C 1
ATOM 803 O O . VAL A 1 96 ? 14.512 -4.521 -13.405 1.00 90.75 96 VAL A O 1
ATOM 806 N N . PHE A 1 97 ? 12.504 -5.400 -12.935 1.00 91.38 97 PHE A N 1
ATOM 807 C CA . PHE A 1 97 ? 12.361 -6.062 -14.233 1.00 91.38 97 PHE A CA 1
ATOM 808 C C . PHE A 1 97 ? 12.297 -5.059 -15.394 1.00 91.38 97 PHE A C 1
ATOM 810 O O . PHE A 1 97 ? 12.982 -5.228 -16.406 1.00 91.38 97 PHE A O 1
ATOM 817 N N . GLY A 1 98 ? 11.525 -3.980 -15.246 1.00 88.94 98 GLY A N 1
ATOM 818 C CA . GLY A 1 98 ? 11.468 -2.899 -16.230 1.00 88.94 98 GLY A CA 1
ATOM 819 C C . GLY A 1 98 ? 12.840 -2.264 -16.456 1.00 88.94 98 GLY A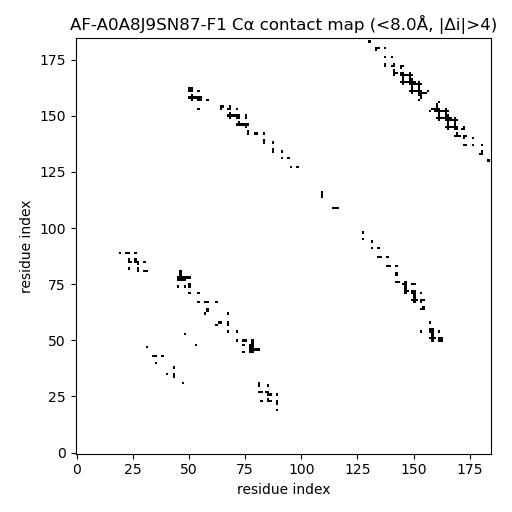 C 1
ATOM 820 O O . GLY A 1 98 ? 13.235 -2.016 -17.599 1.00 88.94 98 GLY A O 1
ATOM 821 N N . TYR A 1 99 ? 13.603 -2.089 -15.378 1.00 86.75 99 TYR A N 1
ATOM 822 C CA . TYR A 1 99 ? 14.965 -1.579 -15.433 1.00 86.75 99 TYR A CA 1
ATOM 823 C C . TYR A 1 99 ? 15.921 -2.528 -16.159 1.00 86.75 99 TYR A C 1
ATOM 825 O O . TYR A 1 99 ? 16.666 -2.105 -17.042 1.00 86.75 99 TYR A O 1
ATOM 833 N N . TYR A 1 100 ? 15.846 -3.826 -15.867 1.00 88.12 100 TYR A N 1
ATOM 834 C CA . TYR A 1 100 ? 16.613 -4.857 -16.564 1.00 88.12 100 TYR A CA 1
ATOM 835 C C . TYR A 1 100 ? 16.355 -4.838 -18.080 1.00 88.12 100 TYR A C 1
ATOM 837 O O . TYR A 1 100 ? 17.297 -4.823 -18.880 1.00 88.12 100 TYR A O 1
ATOM 845 N N . VAL A 1 101 ? 15.084 -4.768 -18.493 1.00 90.00 101 VAL A N 1
ATOM 846 C CA . VAL A 1 101 ? 14.705 -4.688 -19.914 1.00 90.00 101 VAL A CA 1
ATOM 847 C C . VAL A 1 101 ? 15.229 -3.402 -20.562 1.00 90.00 101 VAL A C 1
ATOM 849 O O . VAL A 1 101 ? 15.700 -3.442 -21.701 1.00 90.00 101 VAL A O 1
ATOM 852 N N . TYR A 1 102 ? 15.172 -2.270 -19.856 1.00 87.25 102 TYR A N 1
ATOM 853 C CA . TYR A 1 102 ? 15.714 -0.997 -20.334 1.00 87.25 102 TYR A CA 1
ATOM 854 C C . TYR A 1 102 ? 17.224 -1.082 -20.596 1.00 87.25 102 TYR A C 1
ATOM 856 O O . TYR A 1 102 ? 17.673 -0.759 -21.698 1.00 87.25 102 TYR A O 1
ATOM 864 N N . ILE A 1 103 ? 17.992 -1.592 -19.629 1.00 86.38 103 ILE A N 1
ATOM 865 C CA . ILE A 1 103 ? 19.449 -1.748 -19.747 1.00 86.38 103 ILE A CA 1
ATOM 866 C C . ILE A 1 103 ? 19.799 -2.644 -20.931 1.00 86.38 103 ILE A C 1
ATOM 868 O O . ILE A 1 103 ? 20.655 -2.293 -21.742 1.00 86.38 103 ILE A O 1
ATOM 872 N N . ARG A 1 104 ? 19.110 -3.782 -21.069 1.00 87.44 104 ARG A N 1
ATOM 873 C CA . ARG A 1 104 ? 19.347 -4.716 -22.173 1.00 87.44 104 ARG A CA 1
ATOM 874 C C . ARG A 1 104 ? 19.147 -4.047 -23.535 1.00 87.44 104 ARG A C 1
ATOM 876 O O . ARG A 1 104 ? 19.989 -4.200 -24.418 1.00 87.44 104 ARG A O 1
ATOM 883 N N . LYS A 1 105 ? 18.074 -3.265 -23.696 1.00 88.19 105 LYS A N 1
ATOM 884 C CA . LYS A 1 105 ? 17.808 -2.520 -24.937 1.00 88.19 105 LYS A CA 1
ATOM 885 C C . LYS A 1 105 ? 18.870 -1.462 -25.219 1.00 88.19 105 LYS A C 1
ATOM 887 O O . LYS A 1 105 ? 19.237 -1.264 -26.375 1.00 88.19 105 LYS A O 1
ATOM 892 N N . GLU A 1 106 ? 19.355 -0.773 -24.192 1.00 84.00 106 GLU A N 1
ATOM 893 C CA . GLU A 1 106 ? 20.370 0.264 -24.371 1.00 84.00 106 GLU A CA 1
ATOM 894 C C . GLU A 1 106 ? 21.732 -0.336 -24.745 1.00 84.00 106 GLU A C 1
ATOM 896 O O . GLU A 1 106 ? 22.380 0.143 -25.675 1.00 84.00 106 GLU A O 1
ATOM 901 N N . LEU A 1 107 ? 22.106 -1.464 -24.132 1.00 83.94 107 LEU A N 1
ATOM 902 C CA . LEU A 1 107 ? 23.286 -2.242 -24.520 1.00 83.94 107 LEU A CA 1
ATOM 903 C C . LEU A 1 107 ? 23.210 -2.715 -25.980 1.00 83.94 107 LEU A C 1
ATOM 905 O O . LEU A 1 107 ? 24.195 -2.629 -26.714 1.00 83.94 107 LEU A O 1
ATOM 909 N N . GLU A 1 108 ? 22.045 -3.181 -26.436 1.00 85.81 108 GLU A N 1
ATOM 910 C CA . GLU A 1 108 ? 21.842 -3.574 -27.837 1.00 85.81 108 GLU A CA 1
ATOM 911 C C . GLU A 1 108 ? 21.992 -2.391 -28.807 1.00 85.81 108 GLU A C 1
ATOM 913 O O . GLU A 1 108 ? 22.583 -2.543 -29.879 1.00 85.81 108 GLU A O 1
ATOM 918 N N . LYS A 1 109 ? 21.512 -1.193 -28.443 1.00 84.88 109 LYS A N 1
ATOM 919 C CA . LYS A 1 109 ? 21.709 0.020 -29.255 1.00 84.88 109 LYS A CA 1
ATOM 920 C C . LYS A 1 109 ? 23.172 0.454 -29.303 1.00 84.88 109 LYS A C 1
ATOM 922 O O . LYS A 1 109 ? 23.641 0.834 -30.373 1.00 84.88 109 LYS A O 1
ATOM 927 N N . GLN A 1 110 ? 23.887 0.394 -28.181 1.00 81.56 110 GLN A N 1
ATOM 928 C CA . GLN A 1 110 ? 25.310 0.743 -28.120 1.00 81.56 110 GLN A CA 1
ATOM 929 C C . GLN A 1 110 ? 26.151 -0.202 -28.981 1.00 81.56 110 GLN A C 1
ATOM 931 O O . GLN A 1 110 ? 26.972 0.262 -29.770 1.00 81.56 110 GLN A O 1
ATOM 936 N N . ARG A 1 111 ? 25.863 -1.512 -28.936 1.00 81.06 111 ARG A N 1
ATOM 937 C CA . ARG A 1 111 ? 26.485 -2.504 -29.831 1.00 81.06 111 ARG A CA 1
ATOM 938 C C . ARG A 1 111 ? 26.296 -2.155 -31.308 1.00 81.06 111 ARG A C 1
ATOM 940 O O . ARG A 1 111 ? 27.241 -2.271 -32.077 1.00 81.06 111 ARG A O 1
ATOM 947 N N . LYS A 1 112 ? 25.104 -1.692 -31.701 1.00 83.69 112 LYS A N 1
ATOM 948 C CA . LYS A 1 112 ? 24.820 -1.264 -33.084 1.00 83.69 112 LYS A CA 1
ATOM 949 C C . LYS A 1 112 ? 25.507 0.046 -33.474 1.00 83.69 112 LYS A C 1
ATOM 951 O O . LYS A 1 112 ? 25.773 0.248 -34.65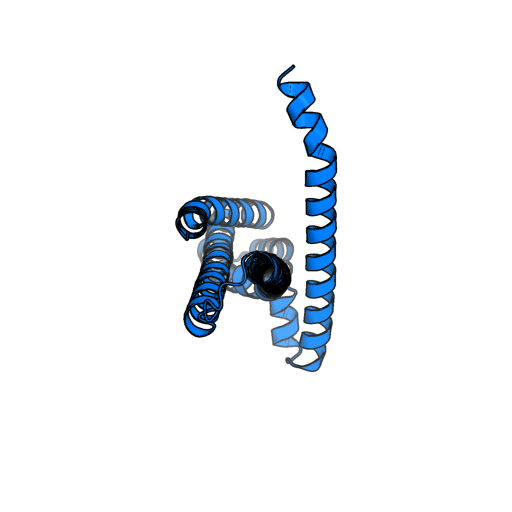0 1.00 83.69 112 LYS A O 1
ATOM 956 N N . LYS A 1 113 ? 25.761 0.938 -32.513 1.00 79.69 113 LYS A N 1
ATOM 957 C CA . LYS A 1 113 ? 26.382 2.250 -32.752 1.00 79.69 113 LYS A CA 1
ATOM 958 C C . LYS A 1 113 ? 27.910 2.244 -32.658 1.00 79.69 113 LYS A C 1
ATOM 960 O O . LYS A 1 113 ? 28.505 3.277 -32.932 1.00 79.69 113 LYS A O 1
ATOM 965 N N . GLN A 1 114 ? 28.530 1.126 -32.266 1.00 68.75 114 GLN A N 1
ATOM 966 C CA . GLN A 1 114 ? 29.984 0.990 -32.081 1.00 68.75 114 GLN A CA 1
ATOM 967 C C . GLN A 1 114 ? 30.600 2.095 -31.185 1.00 68.75 114 GLN A C 1
ATOM 969 O O . GLN A 1 114 ? 31.802 2.333 -31.209 1.00 68.75 114 GLN A O 1
ATOM 974 N N . GLU A 1 115 ? 29.780 2.762 -30.363 1.00 65.62 115 GLU A N 1
ATOM 975 C CA . GLU A 1 115 ? 30.212 3.732 -29.359 1.00 65.62 115 GLU A CA 1
ATOM 976 C C . GLU A 1 115 ? 30.430 2.993 -28.036 1.00 65.62 115 GLU A C 1
ATOM 978 O O . GLU A 1 115 ? 29.482 2.493 -27.426 1.00 65.62 115 GLU A O 1
ATOM 983 N N . SER A 1 116 ? 31.671 2.982 -27.549 1.00 54.09 116 SER A N 1
ATOM 984 C CA . SER A 1 116 ? 32.000 2.590 -26.177 1.00 54.09 116 SER A CA 1
ATOM 985 C C . SER A 1 116 ? 31.637 3.724 -25.210 1.00 54.09 116 SER A C 1
ATOM 987 O O . SER A 1 116 ? 32.507 4.345 -24.599 1.00 54.09 116 SER A O 1
ATOM 989 N N . LYS A 1 117 ? 30.345 4.032 -25.062 1.00 58.72 117 LYS A N 1
ATOM 990 C CA . LYS A 1 117 ? 29.898 4.810 -23.902 1.00 58.72 117 LYS A CA 1
ATOM 991 C C . LYS A 1 117 ? 29.883 3.869 -22.709 1.00 58.72 117 LYS A C 1
ATOM 993 O O . LYS A 1 117 ? 29.097 2.926 -22.676 1.00 58.72 117 LYS A O 1
ATOM 998 N N . SER A 1 118 ? 30.762 4.116 -21.739 1.00 58.84 118 SER A N 1
ATOM 999 C CA . SER A 1 118 ? 30.704 3.443 -20.447 1.00 58.84 118 SER A CA 1
ATOM 1000 C C . SER A 1 118 ? 29.330 3.720 -19.845 1.00 58.84 118 SER A C 1
ATOM 1002 O O . SER A 1 118 ? 28.976 4.846 -19.499 1.00 58.84 118 SER A O 1
ATOM 1004 N N . LEU A 1 119 ? 28.500 2.684 -19.800 1.00 63.03 119 LEU A N 1
ATOM 1005 C CA . LEU A 1 119 ? 27.207 2.735 -19.142 1.00 63.03 119 LEU A CA 1
ATOM 1006 C C . LEU A 1 119 ? 27.508 3.079 -17.678 1.00 63.03 119 LEU A C 1
ATOM 1008 O O . LEU A 1 119 ? 28.112 2.270 -16.974 1.00 63.03 119 LEU A O 1
ATOM 1012 N N . HIS A 1 120 ? 27.207 4.313 -17.255 1.00 71.94 120 HIS A N 1
ATOM 1013 C CA . HIS A 1 120 ? 27.585 4.807 -15.931 1.00 71.94 120 HIS A CA 1
ATOM 1014 C C . HIS A 1 120 ? 26.718 4.114 -14.876 1.00 71.94 120 HIS A C 1
ATOM 1016 O O . HIS A 1 120 ? 25.702 4.643 -14.423 1.00 71.94 120 HIS A O 1
ATOM 1022 N N . LEU A 1 121 ? 27.118 2.891 -14.522 1.00 72.88 121 LEU A N 1
ATOM 1023 C CA . LEU A 1 121 ? 26.410 1.966 -13.643 1.00 72.88 121 LEU A CA 1
ATOM 1024 C C . LEU A 1 121 ? 26.019 2.645 -12.324 1.00 72.88 121 LEU A C 1
ATOM 1026 O O . LEU A 1 121 ? 24.921 2.431 -11.831 1.00 72.88 121 LEU A O 1
ATOM 1030 N N . GLY A 1 122 ? 26.859 3.553 -11.814 1.00 77.44 122 GLY A N 1
ATOM 1031 C CA . GLY A 1 122 ? 26.565 4.342 -10.615 1.00 77.44 122 GLY A CA 1
ATOM 1032 C C . GLY A 1 122 ? 25.371 5.295 -10.762 1.00 77.44 122 GLY A C 1
ATOM 1033 O O . GLY A 1 122 ? 24.562 5.399 -9.848 1.00 77.44 122 GLY A O 1
ATOM 1034 N N . SER A 1 123 ? 25.200 5.943 -11.920 1.00 81.00 123 SER A N 1
ATOM 1035 C CA . SER A 1 123 ? 24.036 6.819 -12.175 1.00 81.00 123 SER A CA 1
ATOM 1036 C C . SER A 1 123 ? 22.756 5.993 -12.309 1.00 81.00 123 SER A C 1
ATOM 1038 O O . SER A 1 123 ? 21.692 6.390 -11.834 1.00 81.00 123 SER A O 1
ATOM 1040 N N . LEU A 1 124 ? 22.895 4.805 -12.893 1.00 79.31 124 LEU A N 1
ATOM 1041 C CA . LEU A 1 124 ? 21.837 3.823 -13.066 1.00 79.31 124 LEU A CA 1
ATOM 1042 C C . LEU A 1 124 ? 21.339 3.307 -11.701 1.00 79.31 124 LEU A C 1
ATOM 1044 O O . LEU A 1 124 ? 20.163 3.423 -11.363 1.00 79.31 124 LEU A O 1
ATOM 1048 N N . THR A 1 125 ? 22.255 2.833 -10.855 1.00 83.94 125 THR A N 1
ATOM 1049 C CA . THR A 1 125 ? 21.937 2.364 -9.501 1.00 83.94 125 THR A CA 1
ATOM 1050 C C . THR A 1 125 ? 21.338 3.479 -8.650 1.00 83.94 125 THR A C 1
ATOM 1052 O O . THR A 1 125 ? 20.356 3.246 -7.952 1.00 83.94 125 THR A O 1
ATOM 1055 N N . LEU A 1 126 ? 21.859 4.707 -8.743 1.00 84.88 126 LEU A N 1
ATOM 1056 C CA . LEU A 1 126 ? 21.299 5.856 -8.028 1.00 84.88 126 LEU A CA 1
ATOM 1057 C C . LEU A 1 126 ? 19.859 6.162 -8.475 1.00 84.88 126 LEU A C 1
ATOM 1059 O O . LEU A 1 126 ? 18.995 6.417 -7.638 1.00 84.88 126 LEU A O 1
ATOM 1063 N N . SER A 1 127 ? 19.585 6.099 -9.782 1.00 86.25 127 SER A N 1
ATOM 1064 C CA . SER A 1 127 ? 18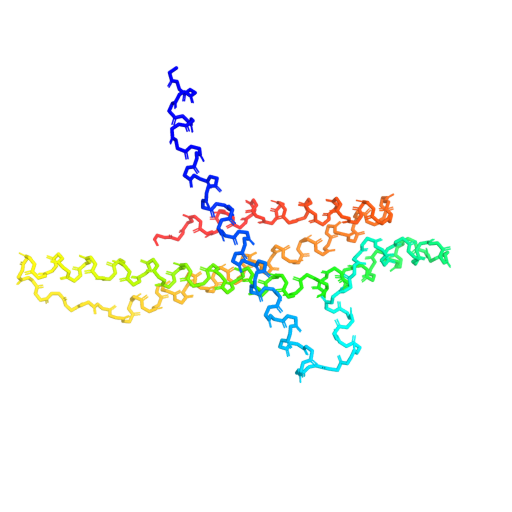.235 6.273 -10.333 1.00 86.25 127 SER A CA 1
ATOM 1065 C C . SER A 1 127 ? 17.281 5.184 -9.833 1.00 86.25 127 SER A C 1
ATOM 1067 O O . SER A 1 127 ? 16.176 5.488 -9.379 1.00 86.25 127 SER A O 1
ATOM 1069 N N . LEU A 1 128 ? 17.729 3.925 -9.835 1.00 86.25 128 LEU A N 1
ATOM 1070 C CA . LEU A 1 128 ? 16.957 2.793 -9.324 1.00 86.25 128 LEU A CA 1
ATOM 1071 C C . LEU A 1 128 ? 16.658 2.935 -7.825 1.00 86.25 128 LEU A C 1
ATOM 1073 O O . LEU A 1 128 ? 15.512 2.755 -7.411 1.00 86.25 128 LEU A O 1
ATOM 1077 N N . MET A 1 129 ? 17.663 3.301 -7.023 1.00 89.31 129 MET A N 1
ATOM 1078 C CA . MET A 1 129 ? 17.496 3.547 -5.589 1.00 89.31 129 MET A CA 1
ATOM 1079 C C . MET A 1 129 ? 16.515 4.688 -5.343 1.00 89.31 129 MET A C 1
ATOM 1081 O O . MET A 1 129 ? 15.576 4.510 -4.578 1.00 89.31 129 MET A O 1
ATOM 1085 N N . LYS A 1 130 ? 16.647 5.817 -6.052 1.00 89.12 130 LYS A N 1
ATOM 1086 C CA . LYS A 1 130 ? 15.711 6.942 -5.929 1.00 89.12 130 LYS A CA 1
ATOM 1087 C C . LYS A 1 130 ? 14.270 6.512 -6.216 1.00 89.12 130 LYS A C 1
ATOM 1089 O O . LYS A 1 130 ? 13.380 6.848 -5.441 1.00 89.12 130 LYS A O 1
ATOM 1094 N N . LYS A 1 131 ? 14.033 5.755 -7.295 1.00 88.00 131 LYS A N 1
ATOM 1095 C CA . LYS A 1 131 ? 12.684 5.274 -7.640 1.00 88.00 131 LYS A CA 1
ATOM 1096 C C . LYS A 1 131 ? 12.162 4.247 -6.621 1.00 88.00 131 LYS A C 1
ATOM 1098 O O . LYS A 1 131 ? 10.984 4.292 -6.289 1.00 88.00 131 LYS A O 1
ATOM 1103 N N . THR A 1 132 ? 13.030 3.395 -6.074 1.00 91.00 132 THR A N 1
ATOM 1104 C CA . THR A 1 132 ? 12.688 2.441 -4.999 1.00 91.00 132 THR A CA 1
ATOM 1105 C C . THR A 1 132 ? 12.291 3.165 -3.711 1.00 91.00 132 THR A C 1
ATOM 1107 O O . THR A 1 132 ? 11.247 2.875 -3.135 1.00 91.00 132 THR A O 1
ATOM 1110 N N . THR A 1 133 ? 13.086 4.146 -3.273 1.00 90.38 133 THR A N 1
ATOM 1111 C CA . THR A 1 133 ? 12.792 4.952 -2.080 1.00 90.38 133 THR A CA 1
ATOM 1112 C C . THR A 1 133 ? 11.492 5.724 -2.253 1.00 90.38 133 THR A C 1
ATOM 1114 O O . THR A 1 133 ? 10.673 5.760 -1.343 1.00 90.38 133 THR A O 1
ATOM 1117 N N . LEU A 1 134 ? 11.275 6.314 -3.430 1.00 89.75 134 LEU A N 1
ATOM 1118 C CA . LEU A 1 134 ? 10.046 7.041 -3.727 1.00 89.75 134 LEU A CA 1
ATOM 1119 C C . LEU A 1 134 ? 8.819 6.123 -3.720 1.00 89.75 134 LEU A C 1
ATOM 1121 O O . LEU A 1 134 ? 7.778 6.510 -3.198 1.00 89.75 134 LEU A O 1
ATOM 1125 N N . LEU A 1 135 ? 8.951 4.905 -4.251 1.00 89.56 135 LEU A N 1
ATOM 1126 C CA . LEU A 1 135 ? 7.901 3.891 -4.201 1.00 89.56 135 LEU A CA 1
ATOM 1127 C C . LEU A 1 135 ? 7.572 3.503 -2.753 1.00 89.56 135 LEU A C 1
ATOM 1129 O O . LEU A 1 135 ? 6.402 3.499 -2.382 1.00 89.56 135 L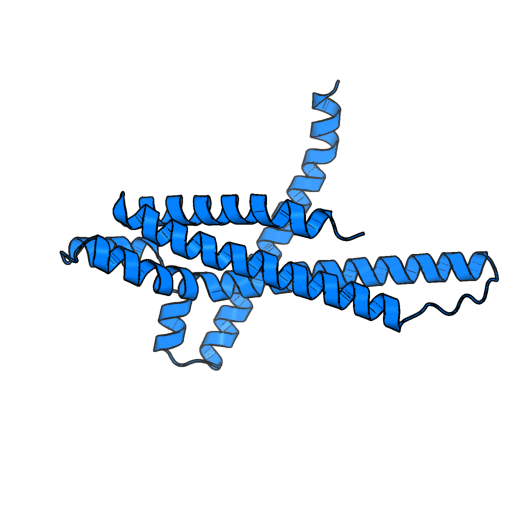EU A O 1
ATOM 1133 N N . ALA A 1 136 ? 8.590 3.235 -1.929 1.00 91.25 136 ALA A N 1
ATOM 1134 C CA . ALA A 1 136 ? 8.404 2.924 -0.511 1.00 91.25 136 ALA A CA 1
ATOM 1135 C C . ALA A 1 136 ? 7.705 4.075 0.231 1.00 91.25 136 ALA A C 1
ATOM 1137 O O . ALA A 1 136 ? 6.756 3.850 0.977 1.00 91.25 136 ALA A O 1
ATOM 1138 N N . LEU A 1 137 ? 8.129 5.318 -0.017 1.00 91.06 137 LEU A N 1
ATOM 1139 C CA . LEU A 1 137 ? 7.512 6.503 0.579 1.00 91.06 137 LEU A CA 1
ATOM 1140 C C . LEU A 1 137 ? 6.059 6.681 0.134 1.00 91.06 137 LEU A C 1
ATOM 1142 O O . LEU A 1 137 ? 5.213 6.924 0.987 1.00 91.06 137 LEU A O 1
ATOM 1146 N N . SER A 1 138 ? 5.757 6.527 -1.161 1.00 90.88 138 SER A N 1
ATOM 1147 C CA . SER A 1 138 ? 4.380 6.617 -1.674 1.00 90.88 138 SER A CA 1
ATOM 1148 C C . SER A 1 138 ? 3.466 5.654 -0.934 1.00 90.88 138 SER A C 1
ATOM 1150 O O . SER A 1 138 ? 2.461 6.059 -0.358 1.00 90.88 138 SER A O 1
ATOM 1152 N N . ARG A 1 139 ? 3.872 4.385 -0.874 1.00 89.50 139 ARG A N 1
ATOM 1153 C CA . ARG A 1 139 ? 3.094 3.329 -0.234 1.00 89.50 139 ARG A CA 1
ATOM 1154 C C . ARG A 1 139 ? 2.986 3.529 1.282 1.00 89.50 139 ARG A C 1
ATOM 1156 O O . ARG A 1 139 ? 1.978 3.181 1.886 1.00 89.50 139 ARG A O 1
ATOM 1163 N N . GLY A 1 140 ? 4.015 4.100 1.911 1.00 93.19 140 GLY A N 1
ATOM 1164 C CA . GLY A 1 140 ? 3.999 4.404 3.341 1.00 93.19 140 GLY A CA 1
ATOM 1165 C C . GLY A 1 140 ? 3.020 5.532 3.672 1.00 93.19 140 GLY A C 1
ATOM 1166 O O . GLY A 1 140 ? 2.322 5.469 4.683 1.00 93.19 140 GLY A O 1
ATOM 1167 N N . VAL A 1 141 ? 2.926 6.539 2.796 1.00 93.75 141 VAL A N 1
ATOM 1168 C CA . VAL A 1 141 ? 1.919 7.607 2.893 1.00 93.75 141 VAL A CA 1
ATOM 1169 C C . VAL A 1 141 ? 0.514 7.043 2.683 1.00 93.75 141 VAL A C 1
ATOM 1171 O O . VAL A 1 141 ? -0.381 7.396 3.444 1.00 93.75 141 VAL A O 1
ATOM 1174 N N . GLU A 1 142 ? 0.332 6.140 1.717 1.00 93.50 142 GLU A N 1
ATOM 1175 C CA . GLU A 1 142 ? -0.921 5.400 1.492 1.00 93.50 142 GLU A CA 1
ATOM 1176 C C . GLU A 1 142 ? -1.375 4.662 2.762 1.00 93.50 142 GLU A C 1
ATOM 1178 O O . GLU A 1 142 ? -2.467 4.924 3.269 1.00 93.50 142 GLU A O 1
ATOM 1183 N N . LEU A 1 143 ? -0.494 3.863 3.377 1.00 94.81 143 LEU A N 1
ATOM 1184 C CA . LEU A 1 143 ? -0.782 3.164 4.636 1.00 94.81 143 LEU A CA 1
ATOM 1185 C C . LEU A 1 143 ? -1.151 4.131 5.777 1.00 94.81 143 LEU A C 1
ATOM 1187 O O . LEU A 1 143 ? -2.120 3.901 6.505 1.00 94.81 143 LEU A O 1
ATOM 1191 N N . GLY A 1 144 ? -0.396 5.221 5.938 1.00 96.50 144 GLY A N 1
ATOM 1192 C CA . GLY A 1 144 ? -0.629 6.206 6.996 1.00 96.50 144 GLY A CA 1
ATOM 1193 C C . GLY A 1 144 ? -1.943 6.968 6.832 1.00 96.50 144 GLY A C 1
ATOM 1194 O O . GLY A 1 144 ? -2.719 7.082 7.783 1.00 96.50 144 GLY A O 1
ATOM 1195 N N . MET A 1 145 ? -2.226 7.457 5.625 1.00 96.44 145 MET A N 1
ATOM 1196 C CA . MET A 1 145 ? -3.472 8.167 5.332 1.00 96.44 145 MET A CA 1
ATOM 1197 C C . MET A 1 145 ? -4.676 7.230 5.363 1.00 96.44 145 MET A C 1
ATOM 1199 O O . MET A 1 145 ? -5.727 7.632 5.857 1.00 96.44 145 MET A O 1
ATOM 1203 N N . GLY A 1 146 ? -4.525 5.980 4.918 1.00 96.31 146 GLY A N 1
ATOM 1204 C CA . GLY A 1 146 ? -5.536 4.939 5.081 1.00 96.31 146 GLY A CA 1
ATOM 1205 C C . GLY A 1 146 ? -5.860 4.699 6.556 1.00 96.31 146 GLY A C 1
ATOM 1206 O O . GLY A 1 146 ? -7.027 4.734 6.944 1.00 96.31 146 GLY A O 1
ATOM 1207 N N . ALA A 1 147 ? -4.850 4.557 7.419 1.00 96.94 147 ALA A N 1
ATOM 1208 C CA . ALA A 1 147 ? -5.057 4.377 8.856 1.00 96.94 147 ALA A CA 1
ATOM 1209 C C . ALA A 1 147 ? -5.782 5.568 9.516 1.00 96.94 147 ALA A C 1
ATOM 1211 O O . ALA A 1 147 ? -6.729 5.372 10.284 1.00 96.94 147 ALA A O 1
ATOM 1212 N N . LEU A 1 148 ? -5.395 6.803 9.176 1.00 97.25 148 LEU A N 1
ATOM 1213 C CA . LEU A 1 148 ? -6.081 8.017 9.639 1.00 97.25 148 LEU A CA 1
ATOM 1214 C C . LEU A 1 148 ? -7.518 8.100 9.111 1.00 97.25 148 LEU A C 1
ATOM 1216 O O . LEU A 1 148 ? -8.444 8.405 9.864 1.00 97.25 148 LEU A O 1
ATOM 1220 N N . GLY A 1 149 ? -7.719 7.781 7.834 1.00 96.81 149 GLY A N 1
ATOM 1221 C CA . GLY A 1 149 ? -9.033 7.720 7.210 1.00 96.81 149 GLY A CA 1
ATOM 1222 C C . GLY A 1 149 ? -9.935 6.688 7.884 1.00 96.81 149 GLY A C 1
ATOM 1223 O O . GLY A 1 149 ? -11.089 6.987 8.182 1.00 96.81 149 GLY A O 1
ATOM 1224 N N . GLY A 1 150 ? -9.411 5.503 8.206 1.00 96.25 150 GLY A N 1
ATOM 1225 C CA . GLY A 1 150 ? -10.135 4.457 8.929 1.00 96.25 150 GLY A CA 1
ATOM 1226 C C . GLY A 1 150 ? -10.552 4.894 10.333 1.00 96.25 150 GLY A C 1
ATOM 1227 O O . GLY A 1 150 ? -11.700 4.687 10.738 1.00 96.25 150 GLY A O 1
ATOM 1228 N N . ALA A 1 151 ? -9.671 5.587 11.053 1.00 96.56 151 ALA A N 1
ATOM 1229 C CA . ALA A 1 151 ? -9.991 6.196 12.341 1.00 96.56 151 ALA A CA 1
ATOM 1230 C C . ALA A 1 151 ? -11.102 7.256 12.229 1.00 96.56 151 ALA A C 1
ATOM 1232 O O . ALA A 1 151 ? -12.105 7.180 12.940 1.00 96.56 151 ALA A O 1
ATOM 1233 N N . MET A 1 152 ? -10.983 8.198 11.287 1.00 96.75 152 MET A N 1
ATOM 1234 C CA . MET A 1 152 ? -12.010 9.220 11.040 1.00 96.75 152 MET A CA 1
ATOM 1235 C C . MET A 1 152 ? -13.350 8.602 10.621 1.00 96.75 152 MET A C 1
ATOM 1237 O O . MET A 1 152 ? -14.408 9.003 11.105 1.00 96.75 152 MET A O 1
ATOM 1241 N N . GLY A 1 153 ? -13.318 7.584 9.764 1.00 96.00 153 GLY A N 1
ATOM 1242 C CA . GLY A 1 153 ? -14.499 6.847 9.332 1.00 96.00 153 GLY A CA 1
ATOM 1243 C C . GLY A 1 153 ? -15.194 6.103 10.475 1.00 96.00 153 GLY A C 1
ATOM 1244 O O . GLY A 1 153 ? -16.424 6.036 10.518 1.00 96.00 153 GLY A O 1
ATOM 1245 N N . THR A 1 154 ? -14.422 5.623 11.452 1.00 96.25 154 THR A N 1
ATOM 1246 C CA . THR A 1 154 ? -14.944 4.981 12.667 1.00 96.25 154 THR A CA 1
ATOM 1247 C C . THR A 1 154 ? -15.767 5.950 13.521 1.00 96.25 154 THR A C 1
ATOM 1249 O O . THR A 1 154 ? -16.803 5.550 14.052 1.00 96.25 154 THR A O 1
ATOM 1252 N N . LEU A 1 155 ? -15.377 7.232 13.604 1.00 95.81 155 LEU A N 1
ATOM 1253 C CA . LEU A 1 155 ? -16.155 8.259 14.319 1.00 95.81 155 LEU A CA 1
ATOM 1254 C C . LEU A 1 155 ? -17.561 8.424 13.730 1.00 95.81 155 LEU A C 1
ATOM 1256 O O . LEU A 1 155 ? -18.537 8.568 14.473 1.00 95.81 155 LEU A O 1
ATOM 1260 N N . ALA A 1 156 ? -17.665 8.381 12.399 1.00 95.00 156 ALA A N 1
ATOM 1261 C CA . ALA A 1 156 ? -18.942 8.461 11.702 1.00 95.00 156 ALA A CA 1
ATOM 1262 C C . ALA A 1 156 ? -19.764 7.184 11.921 1.00 95.00 156 ALA A C 1
ATOM 1264 O O . ALA A 1 156 ? -20.905 7.242 12.389 1.00 95.00 156 ALA A O 1
ATOM 1265 N N . LYS A 1 157 ? -19.180 6.023 11.603 1.00 94.94 157 LYS A N 1
ATOM 1266 C CA . LYS A 1 157 ? -19.827 4.718 11.761 1.00 94.94 157 LYS A CA 1
ATOM 1267 C C . LYS A 1 157 ? -18.779 3.611 11.946 1.00 94.94 157 LYS A C 1
ATOM 1269 O O . LYS A 1 157 ? -18.105 3.265 10.976 1.00 94.94 157 LYS A O 1
ATOM 1274 N N . PRO A 1 158 ? -18.678 2.992 13.132 1.00 94.94 158 PRO A N 1
ATOM 1275 C CA . PRO A 1 158 ? -17.818 1.829 13.328 1.00 94.94 158 PRO A CA 1
ATOM 1276 C C . PRO A 1 158 ? -18.145 0.703 12.334 1.00 94.94 158 PRO A C 1
ATOM 1278 O O . PRO A 1 158 ? -19.303 0.513 11.948 1.00 94.94 158 PRO A O 1
ATOM 1281 N N . GLY A 1 159 ? -17.114 0.001 11.867 1.00 93.69 159 GLY A N 1
ATOM 1282 C CA . GLY A 1 159 ? -17.239 -1.048 10.859 1.00 93.69 159 GLY A CA 1
ATOM 1283 C C . GLY A 1 159 ? -17.223 -0.481 9.439 1.00 93.69 159 GLY A C 1
ATOM 1284 O O . GLY A 1 159 ? -16.162 -0.228 8.874 1.00 93.69 159 GLY A O 1
ATOM 1285 N N . LEU A 1 160 ? -18.396 -0.262 8.837 1.00 95.12 160 LEU A N 1
ATOM 1286 C CA . LEU A 1 160 ? -18.476 0.193 7.438 1.00 95.12 160 LEU A CA 1
ATOM 1287 C C . LEU A 1 160 ? -17.876 1.587 7.220 1.00 95.12 160 LEU A C 1
ATOM 1289 O O . LEU A 1 160 ? -17.289 1.836 6.169 1.00 95.12 160 LEU A O 1
ATOM 1293 N N . GLY A 1 161 ? -18.017 2.495 8.191 1.00 95.38 161 GLY A N 1
ATOM 1294 C CA . GLY A 1 161 ? -17.388 3.811 8.112 1.00 95.38 161 GLY A CA 1
ATOM 1295 C C . GLY A 1 161 ? -15.871 3.706 8.211 1.00 95.38 161 GLY A C 1
ATOM 1296 O O . GLY A 1 161 ? -15.192 4.386 7.454 1.00 95.38 161 GLY A O 1
ATOM 1297 N N . THR A 1 162 ? -15.335 2.803 9.040 1.00 95.62 162 THR A N 1
ATOM 1298 C CA . THR A 1 162 ? -13.899 2.477 9.076 1.00 95.62 162 THR A CA 1
ATOM 1299 C C . THR A 1 162 ? -13.398 2.054 7.696 1.00 95.62 162 THR A C 1
ATOM 1301 O O . THR A 1 162 ? -12.438 2.630 7.193 1.00 95.62 162 THR A O 1
ATOM 1304 N N . LEU A 1 163 ? -14.072 1.098 7.048 1.00 95.62 163 LEU A N 1
ATOM 1305 C CA . LEU A 1 163 ? -13.683 0.625 5.717 1.00 95.62 163 LEU A CA 1
ATOM 1306 C C . LEU A 1 163 ? -13.747 1.745 4.672 1.00 95.62 163 LEU A C 1
ATOM 1308 O O . LEU A 1 163 ? -12.810 1.928 3.897 1.00 95.62 163 LEU A O 1
ATOM 1312 N N . ALA A 1 164 ? -14.842 2.508 4.647 1.00 96.75 164 ALA A N 1
ATOM 1313 C CA . ALA A 1 164 ? -15.004 3.612 3.707 1.00 96.75 164 ALA A CA 1
ATOM 1314 C C . ALA A 1 164 ? -13.941 4.696 3.929 1.00 96.75 164 ALA A C 1
ATOM 1316 O O . ALA A 1 164 ? -13.300 5.137 2.980 1.00 96.75 164 ALA A O 1
ATOM 1317 N N . GLY A 1 165 ? -13.716 5.081 5.184 1.00 96.38 165 GLY A N 1
ATOM 1318 C CA . GLY A 1 165 ? -12.711 6.064 5.563 1.00 96.38 165 GLY A CA 1
ATOM 1319 C C . GLY A 1 165 ? -11.299 5.620 5.195 1.00 96.38 165 GLY A C 1
ATOM 1320 O O . GLY A 1 165 ? -10.543 6.424 4.657 1.00 96.38 165 GLY A O 1
ATOM 1321 N N . PHE A 1 166 ? -10.963 4.343 5.401 1.00 96.19 166 PHE A N 1
ATOM 1322 C CA . PHE A 1 166 ? -9.671 3.786 5.003 1.00 96.19 166 PHE A CA 1
ATOM 1323 C C . PHE A 1 166 ? -9.445 3.922 3.492 1.00 96.19 166 PHE A C 1
ATOM 1325 O O . PHE A 1 166 ? -8.444 4.493 3.072 1.00 96.19 166 PHE A O 1
ATOM 1332 N N . ASN A 1 167 ? -10.415 3.498 2.673 1.00 95.06 167 ASN A N 1
ATOM 1333 C CA . ASN A 1 167 ? -10.329 3.606 1.211 1.00 95.06 167 ASN A CA 1
ATOM 1334 C C . ASN A 1 167 ? -10.273 5.065 0.718 1.00 95.06 167 ASN A C 1
ATOM 1336 O O . ASN A 1 167 ? -9.596 5.362 -0.267 1.00 95.06 167 ASN A O 1
ATOM 1340 N N . VAL A 1 168 ? -10.975 5.987 1.388 1.00 96.25 168 VAL A N 1
ATOM 1341 C CA . VAL A 1 168 ? -10.908 7.428 1.085 1.00 96.25 168 VAL A CA 1
ATOM 1342 C C . VAL A 1 168 ? -9.520 7.984 1.399 1.00 96.25 168 VAL A C 1
ATOM 1344 O O . VAL A 1 168 ? -8.963 8.714 0.579 1.00 96.25 168 VAL A O 1
ATOM 1347 N N . GLY A 1 169 ? -8.953 7.629 2.555 1.00 94.25 169 GLY A N 1
ATOM 1348 C CA . GLY A 1 169 ? -7.600 8.027 2.945 1.00 94.25 169 GLY A CA 1
ATOM 1349 C C . GLY A 1 169 ? -6.543 7.506 1.973 1.00 94.25 169 GLY A C 1
ATOM 1350 O O . GLY A 1 169 ? -5.694 8.273 1.523 1.00 94.25 169 GLY A O 1
ATOM 1351 N N . ASP A 1 170 ? -6.659 6.238 1.586 1.00 91.69 170 ASP A N 1
ATOM 1352 C CA . ASP A 1 170 ? -5.793 5.592 0.599 1.00 91.69 170 ASP A CA 1
ATOM 1353 C C . ASP A 1 170 ? -5.876 6.285 -0.774 1.00 91.69 170 ASP A C 1
ATOM 1355 O O . ASP A 1 170 ? -4.872 6.723 -1.333 1.00 91.69 170 ASP A O 1
ATOM 1359 N N . SER A 1 171 ? -7.093 6.531 -1.270 1.00 92.75 171 SER A N 1
ATOM 1360 C CA . SER A 1 171 ? -7.313 7.241 -2.541 1.00 92.75 171 SER A CA 1
ATOM 1361 C C . SER A 1 171 ? -6.747 8.665 -2.531 1.00 92.75 171 SER A C 1
ATOM 1363 O O . SER A 1 171 ? -6.200 9.136 -3.531 1.00 92.75 171 SER A O 1
ATOM 1365 N N . PHE A 1 172 ? -6.871 9.366 -1.400 1.00 92.88 172 PHE A N 1
ATOM 1366 C CA . PHE A 1 172 ? -6.305 10.700 -1.236 1.00 92.88 172 PHE A CA 1
ATOM 1367 C C . PHE A 1 172 ? -4.772 10.668 -1.250 1.00 92.88 172 PHE A C 1
ATOM 1369 O O . PHE A 1 172 ? -4.151 11.512 -1.898 1.00 92.88 172 PHE A O 1
ATOM 1376 N N . ALA A 1 173 ? -4.158 9.683 -0.590 1.00 91.75 173 ALA A N 1
ATOM 1377 C CA . ALA A 1 173 ? -2.714 9.495 -0.628 1.00 91.75 173 ALA A CA 1
ATOM 1378 C C . ALA A 1 173 ? -2.208 9.208 -2.038 1.00 91.75 173 ALA A C 1
ATOM 1380 O O . ALA A 1 173 ? -1.274 9.880 -2.461 1.00 91.75 173 ALA A O 1
ATOM 1381 N N . ILE A 1 174 ? -2.861 8.311 -2.785 1.00 87.56 174 ILE A N 1
ATOM 1382 C CA . ILE A 1 174 ? -2.522 8.031 -4.189 1.00 87.56 174 ILE A CA 1
ATOM 1383 C C . ILE A 1 174 ? -2.549 9.326 -5.009 1.00 87.56 174 ILE A C 1
ATOM 1385 O O . ILE A 1 174 ? -1.596 9.643 -5.716 1.00 87.56 174 ILE A O 1
ATOM 1389 N N . SER A 1 175 ? -3.599 10.141 -4.862 1.00 88.62 175 SER A N 1
ATOM 1390 C CA . SER A 1 175 ? -3.687 11.423 -5.571 1.00 88.62 175 SER A CA 1
ATOM 1391 C C . SER A 1 175 ? -2.571 12.405 -5.187 1.00 88.62 175 SER A C 1
ATOM 1393 O O . SER A 1 175 ? -2.174 13.233 -6.012 1.00 88.62 175 SER A O 1
ATOM 1395 N N . LEU A 1 176 ? -2.091 12.364 -3.943 1.00 88.19 176 LEU A N 1
ATOM 1396 C CA . LEU A 1 176 ? -0.998 13.210 -3.466 1.00 88.19 176 LEU A CA 1
ATOM 1397 C C . LEU A 1 176 ? 0.353 12.718 -4.005 1.00 88.19 176 LEU A C 1
ATOM 1399 O O . LEU A 1 176 ? 1.182 13.519 -4.446 1.00 88.19 176 LEU A O 1
ATOM 1403 N N . THR A 1 177 ? 0.575 11.406 -3.982 1.00 87.12 177 THR A N 1
ATOM 1404 C CA . THR A 1 177 ? 1.849 10.775 -4.331 1.00 87.12 177 THR A CA 1
ATOM 1405 C C . THR A 1 177 ? 2.031 10.590 -5.834 1.00 87.12 177 THR A C 1
ATOM 1407 O O . THR A 1 177 ? 3.170 10.630 -6.301 1.00 87.12 177 THR A O 1
ATOM 1410 N N . ASP A 1 178 ? 0.956 10.519 -6.623 1.00 78.12 178 ASP A N 1
ATOM 1411 C CA . ASP A 1 178 ? 1.013 10.460 -8.090 1.00 78.12 178 ASP A CA 1
ATOM 1412 C C . ASP A 1 178 ? 1.790 11.648 -8.685 1.00 78.12 178 ASP A C 1
ATOM 1414 O O . ASP A 1 178 ? 2.557 11.492 -9.641 1.00 78.12 178 ASP A O 1
ATOM 1418 N N . ASN A 1 179 ? 1.688 12.833 -8.077 1.00 68.38 179 ASN A N 1
ATOM 1419 C CA . ASN A 1 179 ? 2.454 14.019 -8.480 1.00 68.38 179 ASN A CA 1
ATOM 1420 C C . ASN A 1 179 ? 3.947 13.919 -8.120 1.00 68.38 179 ASN A C 1
ATOM 1422 O O . ASN A 1 179 ? 4.802 14.456 -8.827 1.00 68.38 179 ASN A O 1
ATOM 1426 N N . LEU A 1 180 ? 4.284 13.204 -7.044 1.00 65.88 180 LEU A N 1
ATOM 1427 C CA . LEU A 1 180 ? 5.668 12.972 -6.618 1.00 65.88 180 LEU A CA 1
ATOM 1428 C C . LEU A 1 180 ? 6.344 11.897 -7.479 1.00 65.88 180 LEU A C 1
ATOM 1430 O O . L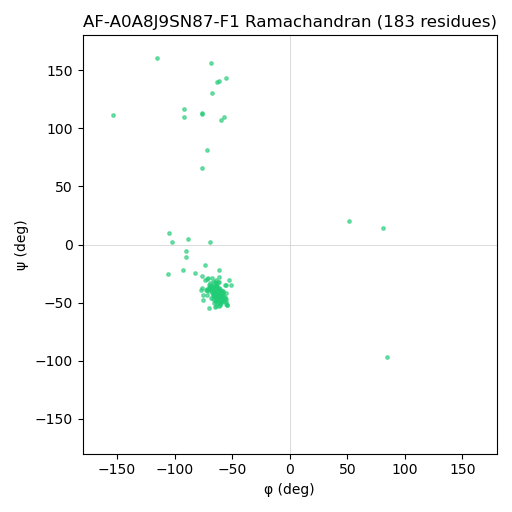EU A 1 180 ? 7.512 12.031 -7.844 1.00 65.88 180 LEU A O 1
ATOM 1434 N N . VAL A 1 181 ? 5.607 10.846 -7.844 1.00 61.34 181 VAL A N 1
ATOM 1435 C CA . VAL A 1 181 ? 6.114 9.731 -8.656 1.00 61.34 181 VAL A CA 1
ATOM 1436 C C . VAL A 1 181 ? 6.234 10.116 -10.135 1.00 61.34 181 VAL A C 1
ATOM 1438 O O . VAL A 1 181 ? 7.220 9.749 -10.778 1.00 61.34 181 VAL A O 1
ATOM 1441 N N . SER A 1 182 ? 5.298 10.906 -10.673 1.00 53.97 182 SER A N 1
ATOM 1442 C CA . SER A 1 182 ? 5.304 11.344 -12.082 1.00 53.97 182 SER A CA 1
ATOM 1443 C C . SER A 1 182 ? 6.349 12.416 -12.424 1.00 53.97 182 SER A C 1
ATOM 1445 O O . SER A 1 182 ? 6.705 12.563 -13.591 1.00 53.97 182 SER A O 1
ATOM 1447 N N . THR A 1 183 ? 6.900 13.127 -11.434 1.00 39.53 183 THR A N 1
ATOM 1448 C CA . THR A 1 183 ? 7.928 14.173 -11.623 1.00 39.53 183 THR A CA 1
ATOM 1449 C C . THR A 1 183 ? 9.369 13.649 -11.602 1.00 39.53 183 THR A C 1
ATOM 1451 O O . THR A 1 183 ? 10.324 14.422 -11.697 1.00 39.53 183 THR A O 1
ATOM 1454 N N . SER A 1 184 ? 9.561 12.331 -11.519 1.00 32.28 184 SER A N 1
ATOM 1455 C CA . SER A 1 184 ? 10.883 11.710 -11.609 1.00 32.28 184 SER A CA 1
ATOM 1456 C C . SER A 1 184 ? 11.200 11.335 -13.064 1.00 32.28 184 SER A C 1
ATOM 1458 O O . SER A 1 184 ? 10.584 10.382 -13.548 1.00 32.28 184 SER A O 1
ATOM 1460 N N . PRO A 1 185 ? 12.143 12.022 -13.748 1.00 37.50 185 PRO A N 1
ATOM 1461 C CA . PRO A 1 185 ? 12.502 11.717 -15.136 1.00 37.50 185 PRO A CA 1
ATOM 1462 C C . PRO A 1 185 ? 12.926 10.254 -15.361 1.00 37.50 185 PRO A C 1
ATOM 1464 O O . PRO A 1 185 ? 13.299 9.538 -14.389 1.00 37.50 185 PRO A O 1
#

Radius of gyration: 21.16 Å; Cα contacts (8 Å, |Δi|>4): 179; chains: 1; bounding box: 53×33×58 Å

Sequence (185 aa):
KEWDKRWEGFYRKLSIALLKYHAITLTMRAYEYMAEKCVDLFTMDKLTLDIVDYANRHSRDGKDKQQLAQEMISVCWNANLIYYLADFSVHQAILVFGYYVYIRKELEKQRKKQESKSLHLGSLTLSLMKKTTLLALSRGVELGMGALGGAMGTLAKPGLGTLAGFNVGDSFAISLTDNLVSTSP